Protein AF-0000000083340963 (afdb_homodimer)

InterPro domains:
  IPR000847 LysR, HTH, N-terminal domain [PF00126] (35-96)
  IPR036388 Winged helix-like DNA-binding domain superfamily [G3DSA:1.10.10.10] (15-123)
  IPR036390 Winged helix DNA-binding domain superfamily [SSF46785] (18-113)
  IPR051815 Molybdate-responsive transcriptional regulator [PTHR30432] (18-115)

Nearest PDB structures (foldseek):
  1b9m-assembly1_A  TM=9.138E-01  e=8.694E-07  Escherichia coli
  2ijl-assembly1_B  TM=8.559E-01  e=1.282E-06  Agrobacterium fabrum str. C58
  2ijl-assembly1_A  TM=8.564E-01  e=1.459E-06  Agrobacterium fabrum str. C58
  1o7l-assembly1_B  TM=8.484E-01  e=3.054E-05  Escherichia coli
  1b9m-assembly1_B  TM=8.266E-01  e=1.189E-04  Escherichia coli

Organism: NCBI:txid2580412

Radius of gyration: 21.91 Å; Cα contacts (8 Å, |Δi|>4): 342; chains: 2; bounding box: 42×72×48 Å

Foldseek 3Di:
DPPPPPDDDADDLDPVDGDWDWDDLPPPAIDTPVLLQLQVLLAVVQANQRSCVVVVHHSVVSVVNQVRQLVSDPHGQKDWAQDDPPGIGMHGDPVVVVVSVVVVVVVVVVSVVVVVVVCVVVVD/DPPPVPDDDADDLDPVDGDWDWDDLPPPAIDTPVLLQLQVLLAVVQANQRSCVVVVHHSVVSVVNQVRQLVSDPHRQKDWAQDDPVGIGMHGDPVVVVVSVVVVVVVVVVSVVVVVVVCVVVVD

Structure (mmCIF, N/CA/C/O backbone):
data_AF-0000000083340963-model_v1
#
loop_
_entity.id
_entity.type
_entity.pdbx_description
1 polymer 'LysR family transcriptional regulator'
#
loop_
_atom_site.group_PDB
_atom_site.id
_atom_site.type_symbol
_atom_site.label_atom_id
_atom_site.label_alt_id
_atom_site.label_comp_id
_atom_site.label_asym_id
_atom_site.label_entity_id
_atom_site.label_seq_id
_atom_site.pdbx_PDB_ins_code
_atom_site.Cartn_x
_atom_site.Cartn_y
_atom_site.Cartn_z
_atom_site.occupancy
_atom_site.B_iso_or_equiv
_atom_site.auth_seq_id
_atom_site.auth_comp_id
_atom_site.auth_asym_id
_atom_site.auth_atom_id
_atom_site.pdbx_PDB_model_num
ATOM 1 N N . MET A 1 1 ? -1.519 -19.05 23.535 1 25.33 1 MET A N 1
ATOM 2 C CA . MET A 1 1 ? -2.152 -18.379 22.403 1 25.33 1 MET A CA 1
ATOM 3 C C . MET A 1 1 ? -1.121 -17.626 21.571 1 25.33 1 MET A C 1
ATOM 5 O O . MET A 1 1 ? -0.439 -16.733 22.078 1 25.33 1 MET A O 1
ATOM 9 N N . ILE A 1 2 ? -0.297 -18.245 20.649 1 30.5 2 ILE A N 1
ATOM 10 C CA . ILE A 1 2 ? 0.967 -17.926 19.993 1 30.5 2 ILE A CA 1
ATOM 11 C C . ILE A 1 2 ? 0.885 -16.539 19.362 1 30.5 2 ILE A C 1
ATOM 13 O O . ILE A 1 2 ? -0.047 -16.246 18.609 1 30.5 2 ILE A O 1
ATOM 17 N N . LYS A 1 3 ? 1.218 -15.518 19.918 1 38.59 3 LYS A N 1
ATOM 18 C CA . LYS A 1 3 ? 1.367 -14.085 19.677 1 38.59 3 LYS A CA 1
ATOM 19 C C . LYS A 1 3 ? 1.85 -13.814 18.255 1 38.59 3 LYS A C 1
ATOM 21 O O . LYS A 1 3 ? 2.586 -12.854 18.017 1 38.59 3 LYS A O 1
ATOM 26 N N . MET A 1 4 ? 1.886 -14.823 17.22 1 39.56 4 MET A N 1
ATOM 27 C CA . MET A 1 4 ? 2.61 -14.781 15.953 1 39.56 4 MET A CA 1
ATOM 28 C C . MET A 1 4 ? 2.11 -13.637 15.078 1 39.56 4 MET A C 1
ATOM 30 O O . MET A 1 4 ? 1.467 -13.869 14.053 1 39.56 4 MET A O 1
ATOM 34 N N . ASP A 1 5 ? 1.505 -12.559 15.485 1 45.84 5 ASP A N 1
ATOM 35 C CA . ASP A 1 5 ? 0.598 -11.684 14.749 1 45.84 5 ASP A CA 1
ATOM 36 C C . ASP A 1 5 ? 1.322 -10.983 13.602 1 45.84 5 ASP A C 1
ATOM 38 O O . ASP A 1 5 ? 2.025 -9.993 13.817 1 45.84 5 ASP A O 1
ATOM 42 N N . LYS A 1 6 ? 1.844 -11.774 12.736 1 57.15 6 LYS A N 1
ATOM 43 C CA . LYS A 1 6 ? 2.513 -11.128 11.611 1 57.15 6 LYS A CA 1
ATOM 44 C C . LYS A 1 6 ? 1.628 -10.05 10.99 1 57.15 6 LYS A C 1
ATOM 46 O O . LYS A 1 6 ? 0.487 -10.32 10.609 1 57.15 6 LYS A O 1
ATOM 51 N N . LYS A 1 7 ? 1.97 -8.853 11.188 1 72.49 7 LYS A N 1
ATOM 52 C CA . LYS A 1 7 ? 1.277 -7.644 10.752 1 72.49 7 LYS A CA 1
ATOM 53 C C . LYS A 1 7 ? 1.082 -7.637 9.239 1 72.49 7 LYS A C 1
ATOM 55 O O . LYS A 1 7 ? 2.033 -7.85 8.484 1 72.49 7 LYS A O 1
ATOM 60 N N . ILE A 1 8 ? -0.105 -7.888 8.679 1 80.9 8 ILE A N 1
ATOM 61 C CA . ILE A 1 8 ? -0.498 -7.804 7.277 1 80.9 8 ILE A CA 1
ATOM 62 C C . ILE A 1 8 ? -0.434 -6.352 6.808 1 80.9 8 ILE A C 1
ATOM 64 O O . ILE A 1 8 ? -0.817 -5.439 7.543 1 80.9 8 ILE A O 1
ATOM 68 N N . PRO A 1 9 ? 0.153 -6.247 5.729 1 86.71 9 PRO A N 1
ATOM 69 C CA . PRO A 1 9 ? 0.287 -4.872 5.241 1 86.71 9 PRO A CA 1
ATOM 70 C C . PRO A 1 9 ? -1.056 -4.241 4.878 1 86.71 9 PRO A C 1
ATOM 72 O O . PRO A 1 9 ? -2.042 -4.954 4.675 1 86.71 9 PRO A O 1
ATOM 75 N N . GLY A 1 10 ? -1.016 -2.908 4.797 1 90.01 10 GLY A N 1
ATOM 76 C CA . GLY A 1 10 ? -2.161 -2.168 4.29 1 90.01 10 GLY A CA 1
ATOM 77 C C . GLY A 1 10 ? -3.289 -2.05 5.298 1 90.01 10 GLY A C 1
ATOM 78 O O . GLY A 1 10 ? -3.3 -2.753 6.31 1 90.01 10 GLY A O 1
ATOM 79 N N . GLU A 1 11 ? -4.161 -1.219 5.027 1 90.77 11 GLU A N 1
ATOM 80 C CA . GLU A 1 11 ? -5.391 -1.067 5.798 1 90.77 11 GLU A CA 1
ATOM 81 C C . GLU A 1 11 ? -6.476 -2.017 5.298 1 90.77 11 GLU A C 1
ATOM 83 O O . GLU A 1 11 ? -6.583 -2.268 4.096 1 90.77 11 GLU A O 1
ATOM 88 N N . ALA A 1 12 ? -7.258 -2.495 6.214 1 88.6 12 ALA A N 1
ATOM 89 C CA . ALA A 1 12 ? -8.334 -3.416 5.854 1 88.6 12 ALA A CA 1
ATOM 90 C C . ALA A 1 12 ? -9.487 -2.677 5.182 1 88.6 12 ALA A C 1
ATOM 92 O O . ALA A 1 12 ? -10.147 -1.843 5.808 1 88.6 12 ALA A O 1
ATOM 93 N N . TYR A 1 13 ? -9.698 -2.978 3.951 1 86.65 13 TYR A N 1
ATOM 94 C CA . TYR A 1 13 ? -10.824 -2.39 3.234 1 86.65 13 TYR A CA 1
ATOM 95 C C . TYR A 1 13 ? -11.983 -3.375 3.137 1 86.65 13 TYR A C 1
ATOM 97 O O . TYR A 1 13 ? -13.13 -2.974 2.925 1 86.65 13 TYR A O 1
ATOM 105 N N . SER A 1 14 ? -11.631 -4.562 3.172 1 85.88 14 SER A N 1
ATOM 106 C CA . SER A 1 14 ? -12.582 -5.662 3.301 1 85.88 14 SER A CA 1
ATOM 107 C C . SER A 1 14 ? -11.964 -6.843 4.043 1 85.88 14 SER A C 1
ATOM 109 O O . SER A 1 14 ? -10.838 -6.752 4.536 1 85.88 14 SER A O 1
ATOM 111 N N . ASP A 1 15 ? -12.693 -7.897 4.138 1 83.58 15 ASP A N 1
ATOM 112 C CA . ASP A 1 15 ? -12.163 -9.092 4.787 1 83.58 15 ASP A CA 1
ATOM 113 C C . ASP A 1 15 ? -11.04 -9.714 3.96 1 83.58 15 ASP A C 1
ATOM 115 O O . ASP A 1 15 ? -10.179 -10.413 4.499 1 83.58 15 ASP A O 1
ATOM 119 N N . PHE A 1 16 ? -11.034 -9.33 2.658 1 88.26 16 PHE A N 1
ATOM 120 C CA . PHE A 1 16 ? -10.124 -10.084 1.804 1 88.26 16 PHE A CA 1
ATOM 121 C C . PHE A 1 16 ? -9.192 -9.146 1.045 1 88.26 16 PHE A C 1
ATOM 123 O O . PHE A 1 16 ? -8.299 -9.598 0.325 1 88.26 16 PHE A O 1
ATOM 130 N N . ILE A 1 17 ? -9.441 -7.87 1.257 1 92.56 17 ILE A N 1
ATOM 131 C CA . ILE A 1 17 ? -8.611 -6.923 0.52 1 92.56 17 ILE A CA 1
ATOM 132 C C . ILE A 1 17 ? -8.056 -5.87 1.477 1 92.56 17 ILE A C 1
ATOM 134 O O . ILE A 1 17 ? -8.801 -5.285 2.267 1 92.56 17 ILE A O 1
ATOM 138 N N . ARG A 1 18 ? -6.845 -5.712 1.425 1 94.42 18 ARG A N 1
ATOM 139 C CA . ARG A 1 18 ? -6.155 -4.621 2.105 1 94.42 18 ARG A CA 1
ATOM 140 C C . ARG A 1 18 ? -5.45 -3.711 1.105 1 94.42 18 ARG A C 1
ATOM 142 O O . ARG A 1 18 ? -5.097 -4.143 0.006 1 94.42 18 ARG A O 1
ATOM 149 N N . ALA A 1 19 ? -5.315 -2.426 1.494 1 95.61 19 ALA A N 1
ATOM 150 C CA . ALA A 1 19 ? -4.687 -1.505 0.55 1 95.61 19 ALA A CA 1
ATOM 151 C C . ALA A 1 19 ? -4.073 -0.311 1.274 1 95.61 19 ALA A C 1
ATOM 153 O O . ALA A 1 19 ? -4.332 -0.096 2.461 1 95.61 19 ALA A O 1
ATOM 154 N N . ARG A 1 20 ? -3.287 0.31 0.564 1 95.4 20 ARG A N 1
ATOM 155 C CA . ARG A 1 20 ? -2.703 1.591 0.949 1 95.4 20 ARG A CA 1
ATOM 156 C C . ARG A 1 20 ? -2.488 2.483 -0.269 1 95.4 20 ARG A C 1
ATOM 158 O O . ARG A 1 20 ? -2.278 1.988 -1.378 1 95.4 20 ARG A O 1
ATOM 165 N N . PHE A 1 21 ? -2.577 3.725 -0.021 1 95.05 21 PHE A N 1
ATOM 166 C CA . PHE A 1 21 ? -2.249 4.638 -1.109 1 95.05 21 PHE A CA 1
ATOM 167 C C . PHE A 1 21 ? -1.531 5.874 -0.581 1 95.05 21 PHE A C 1
ATOM 169 O O . PHE A 1 21 ? -1.582 6.164 0.616 1 95.05 21 PHE A O 1
ATOM 176 N N . TRP A 1 22 ? -0.855 6.546 -1.454 1 94.81 22 TRP A N 1
ATOM 177 C CA . TRP A 1 22 ? -0.038 7.716 -1.145 1 94.81 22 TRP A CA 1
ATOM 178 C C . TRP A 1 22 ? -0.278 8.83 -2.158 1 94.81 22 TRP A C 1
ATOM 180 O O . TRP A 1 22 ? -0.424 8.569 -3.355 1 94.81 22 TRP A O 1
ATOM 190 N N . LEU A 1 23 ? -0.369 9.974 -1.637 1 92.96 23 LEU A N 1
ATOM 191 C CA . LEU A 1 23 ? -0.266 11.148 -2.496 1 92.96 23 LEU A CA 1
ATOM 192 C C . LEU A 1 23 ? 1.189 11.575 -2.662 1 92.96 23 LEU A C 1
ATOM 194 O O . LEU A 1 23 ? 1.924 11.682 -1.678 1 92.96 23 LEU A O 1
ATOM 198 N N . THR A 1 24 ? 1.602 11.768 -3.901 1 91.59 24 THR A N 1
ATOM 199 C CA . THR A 1 24 ? 3.015 12.058 -4.122 1 91.59 24 THR A CA 1
ATOM 200 C C . THR A 1 24 ? 3.182 13.266 -5.04 1 91.59 24 THR A C 1
ATOM 202 O O . THR A 1 24 ? 2.252 13.64 -5.758 1 91.59 24 THR A O 1
ATOM 205 N N . ASP A 1 25 ? 4.346 13.88 -4.851 1 84.89 25 ASP A N 1
ATOM 206 C CA . ASP A 1 25 ? 4.681 14.949 -5.786 1 84.89 25 ASP A CA 1
ATOM 207 C C . ASP A 1 25 ? 5.394 14.397 -7.019 1 84.89 25 ASP A C 1
ATOM 209 O O . ASP A 1 25 ? 5.809 15.158 -7.895 1 84.89 25 ASP A O 1
ATOM 213 N N . GLY A 1 26 ? 5.491 13.132 -7.123 1 78.78 26 GLY A N 1
ATOM 214 C CA . GLY A 1 26 ? 6.091 12.477 -8.274 1 78.78 26 GLY A CA 1
ATOM 215 C C . GLY A 1 26 ? 7.606 12.444 -8.219 1 78.78 26 GLY A C 1
ATOM 216 O O . GLY A 1 26 ? 8.255 11.919 -9.127 1 78.78 26 GLY A O 1
ATOM 217 N N . VAL A 1 27 ? 8.19 12.934 -7.171 1 79.91 27 VAL A N 1
ATOM 218 C CA . VAL A 1 27 ? 9.644 13.029 -7.099 1 79.91 27 VAL A CA 1
ATOM 219 C C . VAL A 1 27 ? 10.15 12.28 -5.868 1 79.91 27 VAL A C 1
ATOM 221 O O . VAL A 1 27 ? 10.65 11.158 -5.978 1 79.91 27 VAL A O 1
ATOM 224 N N . ASN A 1 28 ? 9.968 12.766 -4.673 1 83.07 28 ASN A N 1
ATOM 225 C CA . ASN A 1 28 ? 10.574 12.117 -3.515 1 83.07 28 ASN A CA 1
ATOM 226 C C . ASN A 1 28 ? 9.7 12.26 -2.272 1 83.07 28 ASN A C 1
ATOM 228 O O . ASN A 1 28 ? 10.052 11.764 -1.2 1 83.07 28 ASN A O 1
ATOM 232 N N . SER A 1 29 ? 8.678 12.911 -2.383 1 88.73 29 SER A N 1
ATOM 233 C CA . SER A 1 29 ? 7.86 13.175 -1.204 1 88.73 29 SER A CA 1
ATOM 234 C C . SER A 1 29 ? 6.466 12.575 -1.354 1 88.73 29 SER A C 1
ATOM 236 O O . SER A 1 29 ? 5.944 12.474 -2.466 1 88.73 29 SER A O 1
ATOM 238 N N . TYR A 1 30 ? 5.934 12.179 -0.192 1 93.21 30 TYR A N 1
ATOM 239 C CA . TYR A 1 30 ? 4.608 11.571 -0.23 1 93.21 30 TYR A CA 1
ATOM 240 C C . TYR A 1 30 ? 3.875 11.779 1.089 1 93.21 30 TYR A C 1
ATOM 242 O O . TYR A 1 30 ? 4.494 12.097 2.108 1 93.21 30 TYR A O 1
ATOM 250 N N . VAL A 1 31 ? 2.603 11.674 0.974 1 94.75 31 VAL A N 1
ATOM 251 C CA . VAL A 1 31 ? 1.711 11.694 2.129 1 94.75 31 VAL A CA 1
ATOM 252 C C . VAL A 1 31 ? 0.891 10.407 2.172 1 94.75 31 VAL A C 1
ATOM 254 O O . VAL A 1 31 ? 0.047 10.172 1.304 1 94.75 31 VAL A O 1
ATOM 257 N N . GLY A 1 32 ? 1.194 9.578 3.094 1 95.8 32 GLY A N 1
ATOM 258 C CA . GLY A 1 32 ? 0.405 8.38 3.333 1 95.8 32 GLY A CA 1
ATOM 259 C C . GLY A 1 32 ? -0.383 8.433 4.629 1 95.8 32 GLY A C 1
ATOM 260 O O . GLY A 1 32 ? -0.48 9.488 5.259 1 95.8 32 GLY A O 1
ATOM 261 N N . ILE A 1 33 ? -0.898 7.329 5.044 1 96.56 33 ILE A N 1
ATOM 262 C CA . ILE A 1 33 ? -1.822 7.244 6.17 1 96.56 33 ILE A CA 1
ATOM 263 C C . ILE A 1 33 ? -1.126 7.716 7.445 1 96.56 33 ILE A C 1
ATOM 265 O O . ILE A 1 33 ? -1.714 8.446 8.246 1 96.56 33 ILE A O 1
ATOM 269 N N . GLY A 1 34 ? 0.119 7.359 7.636 1 96.93 34 GLY A N 1
ATOM 270 C CA . GLY A 1 34 ? 0.836 7.751 8.838 1 96.93 34 GLY A CA 1
ATOM 271 C C . GLY A 1 34 ? 1.051 9.249 8.943 1 96.93 34 GLY A C 1
ATOM 272 O O . GLY A 1 34 ? 0.965 9.82 10.032 1 96.93 34 GLY A O 1
ATOM 273 N N . ARG A 1 35 ? 1.367 9.814 7.877 1 97.14 35 ARG A N 1
ATOM 274 C CA . ARG A 1 35 ? 1.585 11.256 7.838 1 97.14 35 ARG A CA 1
ATOM 275 C C . ARG A 1 35 ? 0.275 12.013 8.029 1 97.14 35 ARG A C 1
ATOM 277 O O . ARG A 1 35 ? 0.238 13.037 8.714 1 97.14 35 ARG A O 1
ATOM 284 N N . VAL A 1 36 ? -0.787 11.507 7.496 1 97.69 36 VAL A N 1
ATOM 285 C CA . VAL A 1 36 ? -2.106 12.103 7.675 1 97.69 36 VAL A CA 1
ATOM 286 C C . VAL A 1 36 ? -2.526 12.002 9.14 1 97.69 36 VAL A C 1
ATOM 288 O O . VAL A 1 36 ? -3.056 12.959 9.708 1 97.69 36 VAL A O 1
ATOM 291 N N . GLU A 1 37 ? -2.271 10.898 9.721 1 98.14 37 GLU A N 1
ATOM 292 C CA . GLU A 1 37 ? -2.583 10.712 11.135 1 98.14 37 GLU A CA 1
ATOM 293 C C . GLU A 1 37 ? -1.802 11.692 12.006 1 98.14 37 GLU A C 1
ATOM 295 O O . GLU A 1 37 ? -2.336 12.225 12.98 1 98.14 37 GLU A O 1
ATOM 300 N N . LEU A 1 38 ? -0.594 11.857 11.632 1 98.21 38 LEU A N 1
ATOM 301 C CA . LEU A 1 38 ? 0.219 12.824 12.361 1 98.21 38 LEU A CA 1
ATOM 302 C C . LEU A 1 38 ? -0.396 14.218 12.286 1 98.21 38 LEU A C 1
ATOM 304 O O . LEU A 1 38 ? -0.521 14.902 13.304 1 98.21 38 LEU A O 1
ATOM 308 N N . LEU A 1 39 ? -0.795 14.627 11.103 1 98.06 39 LEU A N 1
ATOM 309 C CA . LEU A 1 39 ? -1.442 15.923 10.93 1 98.06 39 LEU A CA 1
ATOM 310 C C . LEU A 1 39 ? -2.722 16.005 11.755 1 98.06 39 LEU A C 1
ATOM 312 O O . LEU A 1 39 ? -2.982 17.02 12.406 1 98.06 39 LEU A O 1
ATOM 316 N N . GLU A 1 40 ? -3.469 14.953 11.77 1 98.41 40 GLU A N 1
ATOM 317 C CA . GLU A 1 40 ? -4.723 14.922 12.517 1 98.41 40 GLU A CA 1
ATOM 318 C C . GLU A 1 40 ? -4.474 15.033 14.019 1 98.41 40 GLU A C 1
ATOM 320 O O . GLU A 1 40 ? -5.197 15.741 14.723 1 98.41 40 GLU A O 1
ATOM 325 N N . LYS A 1 41 ? -3.494 14.337 14.471 1 98.14 41 LYS A N 1
ATOM 326 C CA . LYS A 1 41 ? -3.171 14.371 15.894 1 98.14 41 LYS A CA 1
ATOM 327 C C . LYS A 1 41 ? -2.68 15.753 16.314 1 98.14 41 LYS A C 1
ATOM 329 O O . LYS A 1 41 ? -3.007 16.23 17.403 1 98.14 41 LYS A O 1
ATOM 334 N N . VAL A 1 42 ? -1.916 16.398 15.492 1 97.27 42 VAL A N 1
ATOM 335 C CA . VAL A 1 42 ? -1.474 17.755 15.794 1 97.27 42 VAL A CA 1
ATOM 336 C C . VAL A 1 42 ? -2.68 18.689 15.862 1 97.27 42 VAL A C 1
ATOM 338 O O . VAL A 1 42 ? -2.761 19.546 16.744 1 97.27 42 VAL A O 1
ATOM 341 N N . HIS A 1 43 ? -3.558 18.49 14.901 1 96.72 43 HIS A N 1
ATOM 342 C CA . HIS A 1 43 ? -4.757 19.32 14.873 1 96.72 43 HIS A CA 1
ATOM 343 C C . HIS A 1 43 ? -5.592 19.124 16.133 1 96.72 43 HIS A C 1
ATOM 345 O O . HIS A 1 43 ? -6.093 20.093 16.708 1 96.72 43 HIS A O 1
ATOM 351 N N . GLU A 1 44 ? -5.747 17.919 16.568 1 96.76 44 GLU A N 1
ATOM 352 C CA . GLU A 1 44 ? -6.567 17.544 17.716 1 96.76 44 GLU A CA 1
ATOM 353 C C . GLU A 1 44 ? -5.932 18.011 19.023 1 96.76 44 GLU A C 1
ATOM 355 O O . GLU A 1 44 ? -6.623 18.526 19.905 1 96.76 44 GLU A O 1
ATOM 360 N N . LEU A 1 45 ? -4.606 17.901 19.125 1 95.57 45 LEU A N 1
ATOM 361 C CA . LEU A 1 45 ? -3.924 18.083 20.401 1 95.57 45 LEU A CA 1
ATOM 362 C C . LEU A 1 45 ? -3.275 19.461 20.478 1 95.57 45 LEU A C 1
ATOM 364 O O . LEU A 1 45 ? -2.883 19.908 21.559 1 95.57 45 LEU A O 1
ATOM 368 N N . GLY A 1 46 ? -3.111 20.071 19.374 1 93.7 46 GLY A N 1
ATOM 369 C CA . GLY A 1 46 ? -2.533 21.404 19.307 1 93.7 46 GLY A CA 1
ATOM 370 C C . GLY A 1 46 ? -1.048 21.427 19.615 1 93.7 46 GLY A C 1
ATOM 371 O O . GLY A 1 46 ? -0.499 22.472 19.97 1 93.7 46 GLY A O 1
ATOM 372 N N . SER A 1 47 ? -0.415 20.254 19.561 1 94.11 47 SER A N 1
ATOM 373 C CA . SER A 1 47 ? 0.979 20.105 19.967 1 94.11 47 SER A CA 1
ATOM 374 C C . SER A 1 47 ? 1.665 18.989 19.187 1 94.11 47 SER A C 1
ATOM 376 O O . SER A 1 47 ? 1.205 17.846 19.193 1 94.11 47 SER A O 1
ATOM 378 N N . ILE A 1 48 ? 2.78 19.348 18.557 1 95.06 48 ILE A N 1
ATOM 379 C CA . ILE A 1 48 ? 3.549 18.33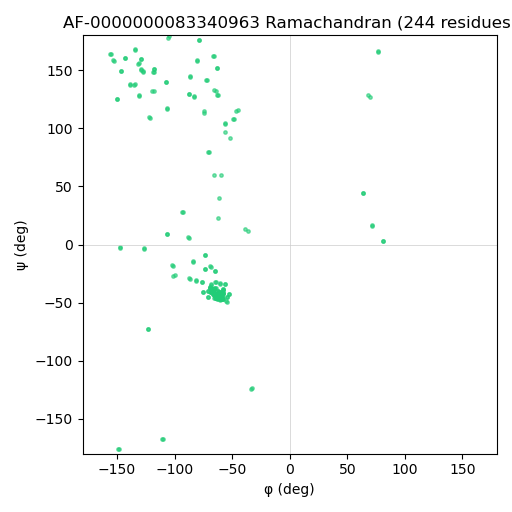9 17.836 1 95.06 48 ILE A CA 1
ATOM 380 C C . ILE A 1 48 ? 4.1 17.31 18.82 1 95.06 48 ILE A C 1
ATOM 382 O O . ILE A 1 48 ? 4.124 16.112 18.527 1 95.06 48 ILE A O 1
ATOM 386 N N . ASN A 1 49 ? 4.494 17.822 19.989 1 94.69 49 ASN A N 1
ATOM 387 C CA . ASN A 1 49 ? 5.043 16.926 21 1 94.69 49 ASN A CA 1
ATOM 388 C C . ASN A 1 49 ? 4.004 15.913 21.474 1 94.69 49 ASN A C 1
ATOM 390 O O . ASN A 1 49 ? 4.29 14.717 21.556 1 94.69 49 ASN A O 1
ATOM 394 N N . LYS A 1 50 ? 2.885 16.365 21.738 1 96.67 50 LYS A N 1
ATOM 395 C CA . LYS A 1 50 ? 1.824 15.471 22.189 1 96.67 50 LYS A CA 1
ATOM 396 C C . LYS A 1 50 ? 1.42 14.496 21.086 1 96.67 50 LYS A C 1
ATOM 398 O O . LYS A 1 50 ? 1.14 13.326 21.356 1 96.67 50 LYS A O 1
ATOM 403 N N . ALA A 1 51 ? 1.404 14.975 19.867 1 97.63 51 ALA A N 1
ATOM 404 C CA . ALA A 1 51 ? 1.092 14.108 18.733 1 97.63 51 ALA A CA 1
ATOM 405 C C . ALA A 1 51 ? 2.134 13.003 18.585 1 97.63 51 ALA A C 1
ATOM 407 O O . ALA A 1 51 ? 1.787 11.831 18.421 1 97.63 51 ALA A O 1
ATOM 408 N N . ALA A 1 52 ? 3.392 13.358 18.648 1 97.73 52 ALA A N 1
ATOM 409 C CA . ALA A 1 52 ? 4.491 12.404 18.533 1 97.73 52 ALA A CA 1
ATOM 410 C C . ALA A 1 52 ? 4.388 11.318 19.601 1 97.73 52 ALA A C 1
ATOM 412 O O . ALA A 1 52 ? 4.477 10.127 19.295 1 97.73 52 ALA A O 1
ATOM 413 N N . GLN A 1 53 ? 4.069 11.709 20.8 1 98.1 53 GLN A N 1
ATOM 414 C CA . GLN A 1 53 ? 3.921 10.776 21.912 1 98.1 53 GLN A CA 1
ATOM 415 C C . GLN A 1 53 ? 2.756 9.82 21.678 1 98.1 53 GLN A C 1
ATOM 417 O O . GLN A 1 53 ? 2.879 8.615 21.907 1 98.1 53 GLN A O 1
ATOM 422 N N . SER A 1 54 ? 1.719 10.326 21.243 1 97.84 54 SER A N 1
ATOM 423 C CA . SER A 1 54 ? 0.525 9.519 21.015 1 97.84 54 SER A CA 1
ATOM 424 C C . SER A 1 54 ? 0.757 8.486 19.917 1 97.84 54 SER A C 1
ATOM 426 O O . SER A 1 54 ? 0.05 7.479 19.845 1 97.84 54 SER A O 1
ATOM 428 N N . MET A 1 55 ? 1.74 8.765 19.046 1 97.96 55 MET A N 1
ATOM 429 C CA . MET A 1 55 ? 2.03 7.85 17.946 1 97.96 55 MET A CA 1
ATOM 430 C C . MET A 1 55 ? 3.329 7.092 18.197 1 97.96 55 MET A C 1
ATOM 432 O O . MET A 1 55 ? 3.91 6.524 17.27 1 97.96 55 MET A O 1
ATOM 436 N N . SER A 1 56 ? 3.855 7.208 19.34 1 97.97 56 SER A N 1
ATOM 437 C CA . SER A 1 56 ? 5.027 6.466 19.793 1 97.97 56 SER A CA 1
ATOM 438 C C . SER A 1 56 ? 6.257 6.815 18.962 1 97.97 56 SER A C 1
ATOM 440 O O . SER A 1 56 ? 7.002 5.926 18.542 1 97.97 56 SER A O 1
ATOM 442 N N . MET A 1 57 ? 6.497 8.115 18.681 1 98.02 57 MET A N 1
ATOM 443 C CA . MET A 1 57 ? 7.7 8.594 18.006 1 98.02 57 MET A CA 1
ATOM 444 C C . MET A 1 57 ? 8.275 9.814 18.719 1 98.02 57 MET A C 1
ATOM 446 O O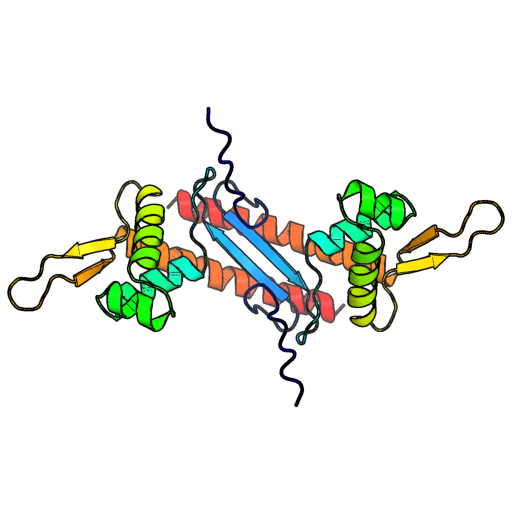 . MET A 1 57 ? 7.608 10.417 19.561 1 98.02 57 MET A O 1
ATOM 450 N N . SER A 1 58 ? 9.43 10.124 18.33 1 98.06 58 SER A N 1
ATOM 451 C CA . SER A 1 58 ? 10.088 11.286 18.921 1 98.06 58 SER A CA 1
ATOM 452 C C . SER A 1 58 ? 9.6 12.581 18.281 1 98.06 58 SER A C 1
ATOM 454 O O . SER A 1 58 ? 9.112 12.575 17.149 1 98.06 58 SER A O 1
ATOM 456 N N . TYR A 1 59 ? 9.787 13.655 19.036 1 96.61 59 TYR A N 1
ATOM 457 C CA . TYR A 1 59 ? 9.521 14.978 18.483 1 96.61 59 TYR A CA 1
ATOM 458 C C . TYR A 1 59 ? 10.357 15.225 17.233 1 96.61 59 TYR A C 1
ATOM 460 O O . TYR A 1 59 ? 9.861 15.773 16.245 1 96.61 59 TYR A O 1
ATOM 468 N N . LYS A 1 60 ? 11.62 14.815 17.275 1 97.39 60 LYS A N 1
ATOM 469 C CA . LYS A 1 60 ? 12.532 15.028 16.156 1 97.39 60 LYS A CA 1
ATOM 470 C C . LYS A 1 60 ? 12.021 14.342 14.892 1 97.39 60 LYS A C 1
ATOM 472 O O . LYS A 1 60 ? 12.041 14.931 13.809 1 97.39 60 LYS A O 1
ATOM 477 N N . LYS A 1 61 ? 11.579 13.118 15.035 1 97.79 61 LYS A N 1
ATOM 478 C CA . LYS A 1 61 ? 11.048 12.368 13.901 1 97.79 61 LYS A CA 1
ATOM 479 C C . LYS A 1 61 ? 9.773 13.011 13.365 1 97.79 61 LYS A C 1
ATOM 481 O O . LYS A 1 61 ? 9.623 13.19 12.154 1 97.79 61 LYS A O 1
ATOM 486 N N . ALA A 1 62 ? 8.878 13.359 14.317 1 97.12 62 ALA A N 1
ATOM 487 C CA . ALA A 1 62 ? 7.633 14.012 13.921 1 97.12 62 ALA A CA 1
ATOM 488 C C . ALA A 1 62 ? 7.91 15.31 13.168 1 97.12 62 ALA A C 1
ATOM 490 O O . ALA A 1 62 ? 7.308 15.57 12.124 1 97.12 62 ALA A O 1
ATOM 491 N N . TRP A 1 63 ? 8.788 16.05 13.63 1 94.53 63 TRP A N 1
ATOM 492 C CA . TRP A 1 63 ? 9.093 17.338 13.017 1 94.53 63 TRP A CA 1
ATOM 493 C C . TRP A 1 63 ? 9.752 17.15 11.654 1 94.53 63 TRP A C 1
ATOM 495 O O . TRP A 1 63 ? 9.453 17.881 10.707 1 94.53 63 TRP A O 1
ATOM 505 N N . LYS A 1 64 ? 10.618 16.207 11.575 1 96.27 64 LYS A N 1
ATOM 506 C CA . LYS A 1 64 ? 11.235 15.908 10.285 1 96.27 64 LYS A CA 1
ATOM 507 C C . LYS A 1 64 ? 10.182 15.537 9.245 1 96.27 64 LYS A C 1
ATOM 509 O O . LYS A 1 64 ? 10.234 16.005 8.106 1 96.27 64 LYS A O 1
ATOM 514 N N . ILE A 1 65 ? 9.283 14.675 9.65 1 96.24 65 ILE A N 1
ATOM 515 C CA . ILE A 1 65 ? 8.199 14.242 8.774 1 96.24 65 ILE A CA 1
ATOM 516 C C . ILE A 1 65 ? 7.383 15.453 8.327 1 96.24 65 ILE A C 1
ATOM 518 O O . ILE A 1 65 ? 7.071 15.596 7.142 1 96.24 65 ILE A O 1
ATOM 522 N N . ILE A 1 66 ? 7.041 16.336 9.226 1 95.68 66 ILE A N 1
ATOM 523 C CA . ILE A 1 66 ? 6.243 17.524 8.942 1 95.68 66 ILE A CA 1
ATOM 524 C C . ILE A 1 66 ? 6.996 18.432 7.972 1 95.68 66 ILE A C 1
ATOM 526 O O . ILE A 1 66 ? 6.412 18.952 7.019 1 95.68 66 ILE A O 1
ATOM 530 N N . GLU A 1 67 ? 8.255 18.593 8.218 1 93.81 67 GLU A N 1
ATOM 531 C CA . GLU A 1 67 ? 9.066 19.43 7.34 1 93.81 67 GLU A CA 1
ATOM 532 C C . GLU A 1 67 ? 9.111 18.863 5.923 1 93.81 67 GLU A C 1
ATOM 534 O O . GLU A 1 67 ? 9.052 19.614 4.947 1 93.81 67 GLU A O 1
ATOM 539 N N . GLU A 1 68 ? 9.252 17.613 5.862 1 93.54 68 GLU A N 1
ATOM 540 C CA . GLU A 1 68 ? 9.221 16.961 4.556 1 93.54 68 GLU A CA 1
ATOM 541 C C . GLU A 1 68 ? 7.891 17.204 3.849 1 93.54 68 GLU A C 1
ATOM 543 O O . GLU A 1 68 ? 7.863 17.495 2.651 1 93.54 68 GLU A O 1
ATOM 548 N N . MET A 1 69 ? 6.82 17.109 4.589 1 94.43 69 MET A N 1
ATOM 549 C CA . MET A 1 69 ? 5.503 17.342 4.003 1 94.43 69 MET A CA 1
ATOM 550 C C . MET A 1 69 ? 5.343 18.801 3.587 1 94.43 69 MET A C 1
ATOM 552 O O . MET A 1 69 ? 4.774 19.091 2.533 1 94.43 69 MET A O 1
ATOM 556 N N . ASN A 1 70 ? 5.798 19.696 4.448 1 93.67 70 ASN A N 1
ATOM 557 C CA . ASN A 1 70 ? 5.711 21.117 4.126 1 93.67 70 ASN A CA 1
ATOM 558 C C . ASN A 1 70 ? 6.402 21.435 2.804 1 93.67 70 ASN A C 1
ATOM 560 O O . ASN A 1 70 ? 5.944 22.296 2.051 1 93.67 70 ASN A O 1
ATOM 564 N N . SER A 1 71 ? 7.428 20.745 2.523 1 90.89 71 SER A N 1
ATOM 565 C CA . SER A 1 71 ? 8.226 21.023 1.334 1 90.89 71 SER A CA 1
ATOM 566 C C . SER A 1 71 ? 7.51 20.563 0.068 1 90.89 71 SER A C 1
ATOM 568 O O . SER A 1 71 ? 7.893 20.943 -1.041 1 90.89 71 SER A O 1
ATOM 570 N N . MET A 1 72 ? 6.424 19.849 0.184 1 89.62 72 MET A N 1
ATOM 571 C CA . MET A 1 72 ? 5.676 19.326 -0.956 1 89.62 72 MET A CA 1
ATOM 572 C C . MET A 1 72 ? 4.711 20.373 -1.501 1 89.62 72 MET A C 1
ATOM 574 O O . MET A 1 72 ? 4.18 20.221 -2.602 1 89.62 72 MET A O 1
ATOM 578 N N . PHE A 1 73 ? 4.486 21.384 -0.756 1 90.58 73 PHE A N 1
ATOM 579 C CA . PHE A 1 73 ? 3.45 22.349 -1.105 1 90.58 73 PHE A CA 1
ATOM 580 C C . PHE A 1 73 ? 3.999 23.771 -1.064 1 90.58 73 PHE A C 1
ATOM 582 O O . PHE A 1 73 ? 5.002 24.036 -0.398 1 90.58 73 PHE A O 1
ATOM 589 N N . ASP A 1 74 ? 3.272 24.627 -1.763 1 91.24 74 ASP A N 1
ATOM 590 C CA . ASP A 1 74 ? 3.674 26.03 -1.779 1 91.24 74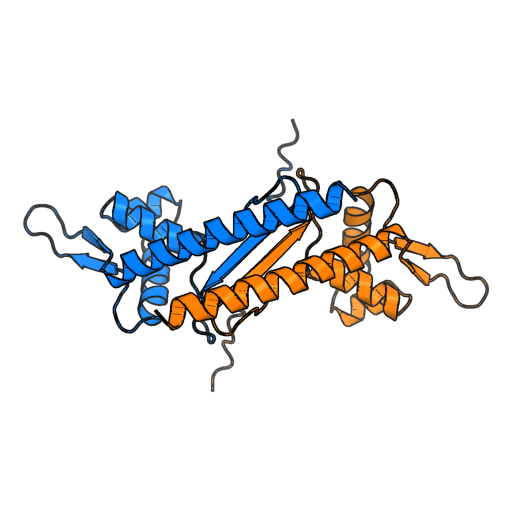 ASP A CA 1
ATOM 591 C C . ASP A 1 74 ? 3.453 26.681 -0.416 1 91.24 74 ASP A C 1
ATOM 593 O O . ASP A 1 74 ? 4.214 27.563 -0.013 1 91.24 74 ASP A O 1
ATOM 597 N N . GLU A 1 75 ? 2.413 26.313 0.218 1 93.79 75 GLU A N 1
ATOM 598 C CA . GLU A 1 75 ? 2.117 26.738 1.583 1 93.79 75 GLU A CA 1
ATOM 599 C C . GLU A 1 75 ? 2.312 25.592 2.572 1 93.79 75 GLU A C 1
ATOM 601 O O . GLU A 1 75 ? 1.938 24.452 2.291 1 93.79 75 GLU A O 1
ATOM 606 N N . PRO A 1 76 ? 2.86 25.932 3.688 1 95.26 76 PRO A N 1
ATOM 607 C CA . PRO A 1 76 ? 3.062 24.857 4.663 1 95.26 76 PRO A CA 1
ATOM 608 C C . PRO A 1 76 ? 1.75 24.236 5.136 1 95.26 76 PRO A C 1
ATOM 610 O O . PRO A 1 76 ? 0.718 24.912 5.167 1 95.26 76 PRO A O 1
ATOM 613 N N . LEU A 1 77 ? 1.838 22.978 5.507 1 96.44 77 LEU A N 1
ATOM 614 C CA . LEU A 1 77 ? 0.677 22.267 6.03 1 96.44 77 LEU A CA 1
ATOM 615 C C . LEU A 1 77 ? 0.463 22.586 7.506 1 96.44 77 LEU A C 1
ATOM 617 O O . LEU A 1 77 ? -0.658 22.488 8.01 1 96.44 77 LEU A O 1
ATOM 621 N N . LEU A 1 78 ? 1.55 22.857 8.185 1 95.12 78 LEU A N 1
ATOM 622 C CA . LEU A 1 78 ? 1.585 23.075 9.627 1 95.12 78 LEU A CA 1
ATOM 623 C C . LEU A 1 78 ? 2.519 24.227 9.981 1 95.12 78 LEU A C 1
ATOM 625 O O . LEU A 1 78 ? 3.6 24.355 9.401 1 95.12 78 LEU A O 1
ATOM 629 N N . VAL A 1 79 ? 2.074 25.096 10.933 1 90.34 79 VAL A N 1
ATOM 630 C CA . VAL A 1 79 ? 2.923 26.193 11.387 1 90.34 79 VAL A CA 1
ATOM 631 C C . VAL A 1 79 ? 2.997 26.193 12.912 1 90.34 79 VAL A C 1
ATOM 633 O O . VAL A 1 79 ? 2.069 25.738 13.585 1 90.34 79 VAL A O 1
ATOM 636 N N . LYS A 1 80 ? 4.108 26.666 13.329 1 87.15 80 LYS A N 1
ATOM 637 C CA . LYS A 1 80 ? 4.26 26.891 14.764 1 87.15 80 LYS A CA 1
ATOM 638 C C . LYS A 1 80 ? 3.654 28.228 15.179 1 87.15 80 LYS A C 1
ATOM 640 O O . LYS A 1 80 ? 3.775 29.221 14.458 1 87.15 80 LYS A O 1
ATOM 645 N N . VAL A 1 81 ? 2.807 28.22 16.138 1 79.34 81 VAL A N 1
ATOM 646 C CA . VAL A 1 81 ? 2.244 29.458 16.667 1 79.34 81 VAL A CA 1
ATOM 647 C C . VAL A 1 81 ? 2.858 29.764 18.031 1 79.34 81 VAL A C 1
ATOM 649 O O . VAL A 1 81 ? 3.031 28.865 18.857 1 79.34 81 VAL A O 1
ATOM 652 N N . THR A 1 82 ? 3.541 30.883 18.047 1 71.31 82 THR A N 1
ATOM 653 C CA . THR A 1 82 ? 4.168 31.318 19.29 1 71.31 82 THR A CA 1
ATOM 654 C C . THR A 1 82 ? 3.117 31.781 20.294 1 71.31 82 THR A C 1
ATOM 656 O O . THR A 1 82 ? 2.227 32.563 19.953 1 71.31 82 THR A O 1
ATOM 659 N N . GLY A 1 83 ? 2.429 31.025 21.004 1 59.36 83 GLY A N 1
ATOM 660 C CA . GLY A 1 83 ? 1.522 31.55 22.013 1 59.36 83 GLY A CA 1
ATOM 661 C C . GLY A 1 83 ? 2.233 32.315 23.114 1 59.36 83 GLY A C 1
ATOM 662 O O . GLY A 1 83 ? 3.449 32.191 23.278 1 59.36 83 GLY A O 1
ATOM 663 N N . GLY A 1 84 ? 1.784 33.61 23.436 1 58.12 84 GLY A N 1
ATOM 664 C CA . GLY A 1 84 ? 2.113 34.34 24.65 1 58.12 84 GLY A CA 1
ATOM 665 C C . GLY A 1 84 ? 2.288 33.439 25.859 1 58.12 84 GLY A C 1
ATOM 666 O O . GLY A 1 84 ? 2.765 32.31 25.734 1 58.12 84 GLY A O 1
ATOM 667 N N . LYS A 1 85 ? 1.549 33.679 26.898 1 57.24 85 LYS A N 1
ATOM 668 C CA . LYS A 1 85 ? 1.649 33.056 28.215 1 57.24 85 LYS A CA 1
ATOM 669 C C . LYS A 1 85 ? 1.423 31.549 28.129 1 57.24 85 LYS A C 1
ATOM 671 O O . LYS A 1 85 ? 1.761 30.812 29.057 1 57.24 85 LYS A O 1
ATOM 676 N N . SER A 1 86 ? 0.548 31.019 27.216 1 56.31 86 SER A N 1
ATOM 677 C CA . SER A 1 86 ? 0.12 29.628 27.313 1 56.31 86 SER A CA 1
ATOM 678 C C . SER A 1 86 ? 0.995 28.72 26.455 1 56.31 86 SER A C 1
ATOM 680 O O . SER A 1 86 ? 0.675 27.545 26.259 1 56.31 86 SER A O 1
ATOM 682 N N . GLY A 1 87 ? 2.269 28.94 26.129 1 57.85 87 GLY A N 1
ATOM 683 C CA . GLY A 1 87 ? 3.28 28.144 25.451 1 57.85 87 GLY A CA 1
ATOM 684 C C . GLY A 1 87 ? 2.994 27.948 23.975 1 57.85 87 GLY A C 1
ATOM 685 O O . GLY A 1 87 ? 1.875 28.186 23.517 1 57.85 87 GLY A O 1
ATOM 686 N N . GLY A 1 88 ? 3.8 28.205 22.941 1 68.72 88 GLY A N 1
ATOM 687 C CA . GLY A 1 88 ? 3.783 28.075 21.493 1 68.72 88 GLY A CA 1
ATOM 688 C C . GLY A 1 88 ? 3.263 26.73 21.021 1 68.72 88 GLY A C 1
ATOM 689 O O . GLY A 1 88 ? 3.259 25.759 21.78 1 68.72 88 GLY A O 1
ATOM 690 N N . GLY A 1 89 ? 2.129 26.542 20.288 1 85.31 89 GLY A N 1
ATOM 691 C CA . GLY A 1 89 ? 1.573 25.317 19.735 1 85.31 89 GLY A CA 1
ATOM 692 C C . GLY A 1 89 ? 1.768 25.198 18.235 1 85.31 89 GLY A C 1
ATOM 693 O O . GLY A 1 89 ? 2.679 25.808 17.672 1 85.31 89 GLY A O 1
ATOM 694 N N . SER A 1 90 ? 1.317 24.146 17.706 1 91.21 90 SER A N 1
ATOM 695 C CA . SER A 1 90 ? 1.308 23.92 16.264 1 91.21 90 SER A CA 1
ATOM 696 C C . SER A 1 90 ? -0.113 23.728 15.744 1 91.21 90 SER A C 1
ATOM 698 O O . SER A 1 90 ? -0.935 23.077 16.392 1 91.21 90 SER A O 1
ATOM 700 N N . VAL A 1 91 ? -0.383 24.447 14.687 1 92.66 91 VAL A N 1
ATOM 701 C CA . VAL A 1 91 ? -1.716 24.344 14.102 1 92.66 91 VAL A CA 1
ATOM 702 C C . VAL A 1 91 ? -1.604 24.034 12.611 1 92.66 91 VAL A C 1
ATOM 704 O O . VAL A 1 91 ? -0.646 24.45 11.954 1 92.66 91 VAL A O 1
ATOM 707 N N . LEU A 1 92 ? -2.57 23.33 12.14 1 96.55 92 LEU A N 1
ATOM 708 C CA . LEU A 1 92 ? -2.651 23.124 10.698 1 96.55 92 LEU A CA 1
ATOM 709 C C . LEU A 1 92 ? -3.079 24.404 9.989 1 96.55 92 LEU A C 1
ATOM 711 O O . LEU A 1 92 ? -3.945 25.132 10.48 1 96.55 92 LEU A O 1
ATOM 715 N N . THR A 1 93 ? -2.504 24.664 8.855 1 96.15 93 THR A N 1
ATOM 716 C CA . THR A 1 93 ? -2.954 25.742 7.981 1 96.15 93 THR A CA 1
ATOM 717 C C . THR A 1 93 ? -4.191 25.319 7.194 1 96.15 93 THR A C 1
ATOM 719 O O . THR A 1 93 ? -4.656 24.185 7.32 1 96.15 93 THR A O 1
ATOM 722 N N . GLU A 1 94 ? -4.738 26.258 6.431 1 95.85 94 GLU A N 1
ATOM 723 C CA . GLU A 1 94 ? -5.837 25.913 5.534 1 95.85 94 GLU A CA 1
ATOM 724 C C . GLU A 1 94 ? -5.427 24.814 4.558 1 95.85 94 GLU A C 1
ATOM 726 O O . GLU A 1 94 ? -6.21 23.904 4.275 1 95.85 94 GLU A O 1
ATOM 731 N N . GLN A 1 95 ? -4.213 24.882 4.1 1 95.36 95 GLN A N 1
ATOM 732 C CA . GLN A 1 95 ? -3.68 23.868 3.197 1 95.36 95 GLN A CA 1
ATOM 733 C C . GLN A 1 95 ? -3.593 22.509 3.885 1 95.36 95 GLN A C 1
ATOM 735 O O . GLN A 1 95 ? -3.924 21.483 3.287 1 95.36 95 GLN A O 1
ATOM 740 N N . GLY A 1 96 ? -3.099 22.529 5.132 1 96.31 96 GLY A N 1
ATOM 741 C CA . GLY A 1 96 ? -3.025 21.297 5.902 1 96.31 96 GLY A CA 1
ATOM 742 C C . GLY A 1 96 ? -4.374 20.627 6.087 1 96.31 96 GLY A C 1
ATOM 743 O O . GLY A 1 96 ? -4.498 19.412 5.919 1 96.31 96 GLY A O 1
ATOM 744 N N . LEU A 1 97 ? -5.359 21.447 6.375 1 96.98 97 LEU A N 1
ATOM 745 C CA . LEU A 1 97 ? -6.711 20.933 6.566 1 96.98 97 LEU A CA 1
ATOM 746 C C . LEU A 1 97 ? -7.274 20.385 5.259 1 96.98 97 LEU A C 1
ATOM 748 O O . LEU A 1 97 ? -7.947 19.352 5.254 1 96.98 97 LEU A O 1
ATOM 752 N N . LYS A 1 98 ? -6.983 21.038 4.198 1 94.97 98 LYS A N 1
ATOM 753 C CA . LYS A 1 98 ? -7.445 20.604 2.883 1 94.97 98 LYS A CA 1
ATOM 754 C C . LYS A 1 98 ? -6.827 19.262 2.499 1 94.97 98 LYS A C 1
ATOM 756 O O . LYS A 1 98 ? -7.518 18.38 1.986 1 94.97 98 LYS A O 1
ATOM 761 N N . VAL A 1 99 ? -5.562 19.134 2.777 1 94.34 99 VAL A N 1
ATOM 762 C CA . VAL A 1 99 ? -4.859 17.904 2.427 1 94.34 99 VAL A CA 1
ATOM 763 C C . VAL A 1 99 ? -5.442 16.733 3.214 1 94.34 99 VAL A C 1
ATOM 765 O O . VAL A 1 99 ? -5.71 15.67 2.649 1 94.34 99 VAL A O 1
ATOM 768 N N . VAL A 1 100 ? -5.651 16.91 4.485 1 96.91 100 VAL A N 1
ATOM 769 C CA . VAL A 1 100 ? -6.219 15.865 5.329 1 96.91 100 VAL A CA 1
ATOM 770 C C . VAL A 1 100 ? -7.615 15.5 4.831 1 96.91 100 VAL A C 1
ATOM 772 O O . VAL A 1 100 ? -7.941 14.319 4.688 1 96.91 100 VAL A O 1
ATOM 775 N N . LYS A 1 101 ? -8.384 16.518 4.562 1 96.49 101 LYS A N 1
ATOM 776 C CA . LYS A 1 101 ? -9.75 16.305 4.094 1 96.49 101 LYS A CA 1
ATOM 777 C C . LYS A 1 101 ? -9.767 15.528 2.78 1 96.49 101 LYS A C 1
ATOM 779 O O . LYS A 1 101 ? -10.54 14.582 2.622 1 96.49 101 LYS A O 1
ATOM 784 N N . ASN A 1 102 ? -8.968 15.911 1.839 1 93.55 102 ASN A N 1
ATOM 785 C CA . ASN A 1 102 ? -8.916 15.264 0.532 1 93.55 102 ASN A CA 1
ATOM 786 C C . ASN A 1 102 ? -8.42 13.824 0.638 1 93.55 102 ASN A C 1
ATOM 788 O O . ASN A 1 102 ? -8.947 12.931 -0.027 1 93.55 102 ASN A O 1
ATOM 792 N N . TYR A 1 103 ? -7.41 13.644 1.435 1 95.36 103 TYR A N 1
ATOM 793 C CA . TYR A 1 103 ? -6.897 12.293 1.629 1 95.36 103 TYR A CA 1
ATOM 794 C C . TYR A 1 103 ? -7.988 11.365 2.149 1 95.36 103 TYR A C 1
ATOM 796 O O . TYR A 1 103 ? -8.183 10.268 1.62 1 95.36 103 TYR A O 1
ATOM 804 N N . ARG A 1 104 ? -8.711 11.806 3.138 1 96.17 104 ARG A N 1
ATOM 805 C CA . ARG A 1 104 ? -9.743 10.978 3.754 1 96.17 104 ARG A CA 1
ATOM 806 C C . ARG A 1 104 ? -10.906 10.748 2.794 1 96.17 104 ARG A C 1
ATOM 808 O O . ARG A 1 104 ? -11.528 9.684 2.808 1 96.17 104 ARG A O 1
ATOM 815 N N . ALA A 1 105 ? -11.179 11.733 2.011 1 94.95 105 ALA A N 1
ATOM 816 C CA . ALA A 1 105 ? -12.223 11.559 1.005 1 94.95 105 ALA A CA 1
ATOM 817 C C . ALA A 1 105 ? -11.851 10.46 0.013 1 94.95 105 ALA A C 1
ATOM 819 O O . ALA A 1 105 ? -12.676 9.604 -0.314 1 94.95 105 ALA A O 1
ATOM 820 N N . ILE A 1 106 ? -10.627 10.465 -0.433 1 93.49 106 ILE A N 1
ATOM 821 C CA . ILE A 1 106 ? -10.156 9.444 -1.362 1 93.49 106 ILE A CA 1
ATOM 822 C C . ILE A 1 106 ? -10.165 8.079 -0.677 1 93.49 106 ILE A C 1
ATOM 824 O O . ILE A 1 106 ? -10.569 7.079 -1.276 1 93.49 106 ILE A O 1
ATOM 828 N N . GLU A 1 107 ? -9.699 8.058 0.529 1 94.76 107 GLU A N 1
ATOM 829 C CA . GLU A 1 107 ? -9.684 6.82 1.303 1 94.76 107 GLU A CA 1
ATOM 830 C C . GLU A 1 107 ? -11.076 6.198 1.375 1 94.76 107 GLU A C 1
ATOM 832 O O . GLU A 1 107 ? -11.231 4.988 1.195 1 94.76 107 GLU A O 1
ATOM 837 N N . ARG A 1 108 ? -12.083 7.01 1.651 1 94.5 108 ARG A N 1
ATOM 838 C CA . ARG A 1 108 ? -13.459 6.531 1.749 1 94.5 108 ARG A CA 1
ATOM 839 C C . ARG A 1 108 ? -13.94 5.972 0.414 1 94.5 108 ARG A C 1
ATOM 841 O O . ARG A 1 108 ? -14.577 4.917 0.371 1 94.5 108 ARG A O 1
ATOM 848 N N . GLU A 1 109 ? -13.645 6.644 -0.607 1 94.09 109 GLU A N 1
ATOM 849 C CA . GLU A 1 109 ? -14.082 6.203 -1.928 1 94.09 109 GLU A CA 1
ATOM 850 C C . GLU A 1 109 ? -13.36 4.926 -2.35 1 94.09 109 GLU A C 1
ATOM 852 O O . GLU A 1 109 ? -13.949 4.059 -2.998 1 94.09 109 GLU A O 1
ATOM 857 N N . LEU A 1 110 ? -12.106 4.915 -2.053 1 92.89 110 LEU A N 1
ATOM 858 C CA . LEU A 1 110 ? -11.334 3.709 -2.331 1 92.89 110 LEU A CA 1
ATOM 859 C C . LEU A 1 110 ? -11.906 2.512 -1.579 1 92.89 110 LEU A C 1
ATOM 861 O O . LEU A 1 110 ? -12.017 1.419 -2.137 1 92.89 110 LEU A O 1
ATOM 865 N N . LYS A 1 111 ? -12.217 2.7 -0.373 1 93.1 111 LYS A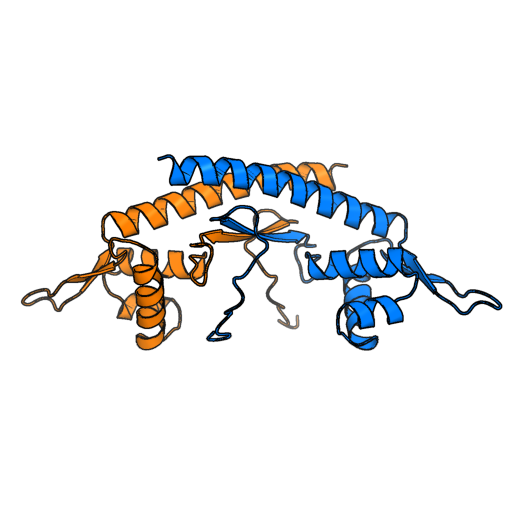 N 1
ATOM 866 C CA . LYS A 1 111 ? -12.84 1.647 0.424 1 93.1 111 LYS A CA 1
ATOM 867 C C . LYS A 1 111 ? -14.104 1.123 -0.25 1 93.1 111 LYS A C 1
ATOM 869 O O . LYS A 1 111 ? -14.284 -0.089 -0.389 1 93.1 111 LYS A O 1
ATOM 874 N N . ASP A 1 112 ? -14.918 2.027 -0.643 1 93.17 112 ASP A N 1
ATOM 875 C CA . ASP A 1 112 ? -16.164 1.643 -1.299 1 93.17 112 ASP A CA 1
ATOM 876 C C . ASP A 1 112 ? -15.891 0.849 -2.574 1 93.17 112 ASP A C 1
ATOM 878 O O . ASP A 1 112 ? -16.571 -0.141 -2.853 1 93.17 112 ASP A O 1
ATOM 882 N N . PHE A 1 113 ? -14.973 1.355 -3.252 1 92.63 113 PHE A N 1
ATOM 883 C CA . PHE A 1 113 ? -14.598 0.703 -4.501 1 92.63 113 PHE A CA 1
ATOM 884 C C . PHE A 1 113 ? -14.123 -0.722 -4.246 1 92.63 113 PHE A C 1
ATOM 886 O O . PHE A 1 113 ? -14.596 -1.664 -4.886 1 92.63 113 PHE A O 1
ATOM 893 N N . LEU A 1 114 ? -13.252 -0.963 -3.262 1 92.08 114 LEU A N 1
ATOM 894 C CA . LEU A 1 114 ? -12.629 -2.26 -3.02 1 92.08 114 LEU A CA 1
ATOM 895 C C . LEU A 1 114 ? -13.61 -3.218 -2.352 1 92.08 114 LEU A C 1
ATOM 897 O O . LEU A 1 114 ? -13.562 -4.427 -2.588 1 92.08 114 LEU A O 1
ATOM 901 N N . VAL A 1 115 ? -14.467 -2.731 -1.572 1 89.75 115 VAL A N 1
ATOM 902 C CA . VAL A 1 115 ? -15.527 -3.553 -0.999 1 89.75 115 VAL A CA 1
ATOM 903 C C . VAL A 1 115 ? -16.384 -4.144 -2.116 1 89.75 115 VAL A C 1
ATOM 905 O O . VAL A 1 115 ? -16.72 -5.331 -2.088 1 89.75 115 VAL A O 1
ATOM 908 N N . GLY A 1 116 ? -16.729 -3.271 -3.072 1 89.2 116 GLY A N 1
ATOM 909 C CA . GLY A 1 116 ? -17.476 -3.749 -4.224 1 89.2 116 GLY A CA 1
ATOM 910 C C . GLY A 1 116 ? -16.764 -4.855 -4.981 1 89.2 116 GLY A C 1
ATOM 911 O O . GLY A 1 116 ? -17.389 -5.833 -5.394 1 89.2 116 GLY A O 1
ATOM 912 N N . LYS A 1 117 ? -15.486 -4.7 -5.078 1 87.45 117 LYS A N 1
ATOM 913 C CA . LYS A 1 117 ? -14.697 -5.688 -5.807 1 87.45 117 LYS A CA 1
ATOM 914 C C . LYS A 1 117 ? -14.607 -7 -5.033 1 87.45 117 LYS A C 1
ATOM 916 O O . LYS A 1 117 ? -14.651 -8.081 -5.625 1 87.45 117 LYS A O 1
ATOM 921 N N . SER A 1 118 ? -14.357 -6.947 -3.78 1 85.11 118 SER A N 1
ATOM 922 C CA . SER A 1 118 ? -14.287 -8.131 -2.931 1 85.11 118 SER A CA 1
ATOM 923 C C . SER A 1 118 ? -15.543 -8.985 -3.066 1 85.11 118 SER A C 1
ATOM 925 O O . SER A 1 118 ? -15.463 -10.214 -3.11 1 85.11 118 SER A O 1
ATOM 927 N N . GLU A 1 119 ? -16.592 -8.418 -3.099 1 80.96 119 GLU A N 1
ATOM 928 C CA . GLU A 1 119 ? -17.87 -9.111 -3.23 1 80.96 119 GLU A CA 1
ATOM 929 C C . GLU A 1 119 ? -17.976 -9.826 -4.574 1 80.96 119 GLU A C 1
ATOM 931 O O . GLU A 1 119 ? -18.523 -10.928 -4.655 1 80.96 119 GLU A O 1
ATOM 936 N N . GLN A 1 120 ? -17.367 -9.255 -5.573 1 77.72 120 GLN A N 1
ATOM 937 C CA . GLN A 1 120 ? -17.386 -9.841 -6.909 1 77.72 120 GLN A CA 1
ATOM 938 C C . GLN A 1 120 ? -16.455 -11.047 -6.994 1 77.72 120 GLN A C 1
ATOM 940 O O . GLN A 1 120 ? -16.767 -12.033 -7.666 1 77.72 120 GLN A O 1
ATOM 945 N N . LEU A 1 121 ? -15.263 -10.972 -6.385 1 74.07 121 LEU A N 1
ATOM 946 C CA . LEU A 1 121 ? -14.255 -12.027 -6.417 1 74.07 121 LEU A CA 1
ATOM 947 C C . LEU A 1 121 ? -14.743 -13.267 -5.676 1 74.07 121 LEU A C 1
ATOM 949 O O . LEU A 1 121 ? -14.505 -14.393 -6.118 1 74.07 121 LEU A O 1
ATOM 953 N N . PHE A 1 122 ? -15.351 -13.146 -4.572 1 67.36 122 PHE A N 1
ATOM 954 C CA . PHE A 1 122 ? -15.74 -14.273 -3.733 1 67.36 122 PHE A CA 1
ATOM 955 C C . PHE A 1 122 ? -17.103 -14.813 -4.15 1 67.36 122 PHE A C 1
ATOM 957 O O . PHE A 1 122 ? -17.422 -15.975 -3.889 1 67.36 122 PHE A O 1
ATOM 964 N N . LEU A 1 123 ? -17.904 -13.975 -4.66 1 55.69 123 LEU A N 1
ATOM 965 C CA . LEU A 1 123 ? -19.185 -14.483 -5.138 1 55.69 123 LEU A CA 1
ATOM 966 C C . LEU A 1 123 ? -19.01 -15.262 -6.438 1 55.69 123 LEU A C 1
ATOM 968 O O . LEU A 1 123 ? -19.858 -16.084 -6.793 1 55.69 123 LEU A O 1
ATOM 972 N N . GLU A 1 124 ? -17.924 -15 -7.125 1 51.53 124 GLU A N 1
ATOM 973 C CA . GLU A 1 124 ? -17.749 -15.789 -8.341 1 51.53 124 GLU A CA 1
ATOM 974 C C . GLU A 1 124 ? -16.887 -17.021 -8.08 1 51.53 124 GLU A C 1
ATOM 976 O O . GLU A 1 124 ? -15.981 -16.986 -7.244 1 51.53 124 GLU A O 1
ATOM 981 N N . MET B 1 1 ? 24.436 14.899 -9.905 1 25.3 1 MET B N 1
ATOM 982 C CA . MET B 1 1 ? 22.99 14.793 -9.734 1 25.3 1 MET B CA 1
ATOM 983 C C . MET B 1 1 ? 22.634 13.609 -8.841 1 25.3 1 MET B C 1
ATOM 985 O O . MET B 1 1 ? 22.895 12.458 -9.196 1 25.3 1 MET B O 1
ATOM 989 N N . ILE B 1 2 ? 22.86 13.617 -7.513 1 30.87 2 ILE B N 1
ATOM 990 C CA . ILE B 1 2 ? 23.051 12.658 -6.431 1 30.87 2 ILE B CA 1
ATOM 991 C C . ILE B 1 2 ? 21.857 11.709 -6.365 1 30.87 2 ILE B C 1
ATOM 993 O O . ILE B 1 2 ? 20.706 12.151 -6.335 1 30.87 2 ILE B O 1
ATOM 997 N N . LYS B 1 3 ? 21.893 10.554 -6.92 1 37.65 3 LYS B N 1
ATOM 998 C CA . LYS B 1 3 ? 21.072 9.364 -7.125 1 37.65 3 LYS B CA 1
ATOM 999 C C . LYS B 1 3 ? 20.255 9.038 -5.878 1 37.65 3 LYS B C 1
ATOM 1001 O O . LYS B 1 3 ? 19.995 7.869 -5.589 1 37.65 3 LYS B O 1
ATOM 1006 N N . MET B 1 4 ? 20.078 9.907 -4.797 1 39.52 4 MET B N 1
ATOM 1007 C CA . MET B 1 4 ? 19.523 9.498 -3.51 1 39.52 4 MET B CA 1
ATOM 1008 C C . MET B 1 4 ? 18.094 8.989 -3.67 1 39.52 4 MET B C 1
ATOM 1010 O O . MET B 1 4 ? 17.142 9.769 -3.612 1 39.52 4 MET B O 1
ATOM 1014 N N . ASP B 1 5 ? 17.669 8.25 -4.65 1 45.63 5 ASP B N 1
ATOM 1015 C CA . ASP B 1 5 ? 16.37 7.91 -5.223 1 45.63 5 ASP B CA 1
ATOM 1016 C C . ASP B 1 5 ? 15.471 7.24 -4.186 1 45.63 5 ASP B C 1
ATOM 1018 O O . ASP B 1 5 ? 15.633 6.055 -3.89 1 45.63 5 ASP B O 1
ATOM 1022 N N . LYS B 1 6 ? 15.21 7.931 -3.148 1 56.52 6 LYS B N 1
ATOM 1023 C CA . LYS B 1 6 ? 14.354 7.317 -2.137 1 56.52 6 LYS B CA 1
ATOM 1024 C C . LYS B 1 6 ? 13.104 6.711 -2.769 1 56.52 6 LYS B C 1
ATOM 1026 O O . LYS B 1 6 ? 12.378 7.391 -3.497 1 56.52 6 LYS B O 1
ATOM 1031 N N . LYS B 1 7 ? 13.046 5.427 -2.827 1 71.33 7 LYS B N 1
ATOM 1032 C CA . LYS B 1 7 ? 11.993 4.605 -3.415 1 71.33 7 LYS B CA 1
ATOM 1033 C C . LYS B 1 7 ? 10.634 4.931 -2.803 1 71.33 7 LYS B C 1
ATOM 1035 O O . LYS B 1 7 ? 10.488 4.957 -1.579 1 71.33 7 LYS B O 1
ATOM 1040 N N . ILE B 1 8 ? 9.737 5.652 -3.459 1 78.74 8 ILE B N 1
ATOM 1041 C CA . ILE B 1 8 ? 8.359 5.948 -3.081 1 78.74 8 ILE B CA 1
ATOM 1042 C C . ILE B 1 8 ? 7.547 4.656 -3.037 1 78.74 8 ILE B C 1
ATOM 1044 O O . ILE B 1 8 ? 7.704 3.787 -3.898 1 78.74 8 ILE B O 1
ATOM 1048 N N . PRO B 1 9 ? 6.892 4.572 -1.999 1 85.3 9 PRO B N 1
ATOM 1049 C CA . PRO B 1 9 ? 6.119 3.334 -1.878 1 85.3 9 PRO B CA 1
ATOM 1050 C C . PRO B 1 9 ? 5.009 3.226 -2.921 1 85.3 9 PRO B C 1
ATOM 1052 O O . PRO B 1 9 ? 4.624 4.232 -3.523 1 85.3 9 PRO B O 1
ATOM 1055 N N . GLY B 1 10 ? 4.545 1.983 -3.073 1 89.39 10 GLY B N 1
ATOM 1056 C CA . GLY B 1 10 ? 3.374 1.739 -3.9 1 89.39 10 GLY B CA 1
ATOM 1057 C C . GLY B 1 10 ? 3.672 1.789 -5.387 1 89.39 10 GLY B C 1
ATOM 1058 O O . GLY B 1 10 ? 4.731 2.268 -5.797 1 89.39 10 GLY B O 1
ATOM 1059 N N . GLU B 1 11 ? 2.794 1.332 -6.12 1 90.4 11 GLU B N 1
ATOM 1060 C CA . GLU B 1 11 ? 2.842 1.425 -7.576 1 90.4 11 GLU B CA 1
ATOM 1061 C C . GLU B 1 11 ? 2.234 2.735 -8.067 1 90.4 11 GLU B C 1
ATOM 1063 O O . GLU B 1 11 ? 1.251 3.219 -7.502 1 90.4 11 GLU B O 1
ATOM 1068 N N . ALA B 1 12 ? 2.82 3.264 -9.108 1 87.9 12 ALA B N 1
ATOM 1069 C CA . ALA B 1 12 ? 2.327 4.52 -9.667 1 87.9 12 ALA B CA 1
ATOM 1070 C C . ALA B 1 12 ? 1.03 4.305 -10.441 1 87.9 12 ALA B C 1
ATOM 1072 O O . ALA B 1 12 ? 1.024 3.649 -11.485 1 87.9 12 ALA B O 1
ATOM 1073 N N . TYR B 1 13 ? -0.028 4.845 -9.93 1 85.68 13 TYR B N 1
ATOM 1074 C CA . TYR B 1 13 ? -1.303 4.765 -10.634 1 85.68 13 TYR B CA 1
ATOM 1075 C C . TYR B 1 13 ? -1.596 6.061 -11.38 1 85.68 13 TYR B C 1
ATOM 1077 O O . TYR B 1 13 ? -2.4 6.079 -12.314 1 85.68 13 TYR B O 1
ATOM 1085 N N . SER B 1 14 ? -1.048 7.072 -10.876 1 84.91 14 SER B N 1
ATOM 1086 C CA . SER B 1 14 ? -1.03 8.371 -11.541 1 84.91 14 SER B CA 1
ATOM 1087 C C . SER B 1 14 ? 0.232 9.154 -11.192 1 84.91 14 SER B C 1
ATOM 1089 O O . SER B 1 14 ? 1.124 8.634 -10.518 1 84.91 14 SER B O 1
ATOM 1091 N N . ASP B 1 15 ? 0.307 10.352 -11.655 1 82.87 15 ASP B N 1
ATOM 1092 C CA . ASP B 1 15 ? 1.456 11.192 -11.331 1 82.87 15 ASP B CA 1
ATOM 1093 C C . ASP B 1 15 ? 1.452 11.584 -9.855 1 82.87 15 ASP B C 1
ATOM 1095 O O . ASP B 1 15 ? 2.502 11.889 -9.286 1 82.87 15 ASP B O 1
ATOM 1099 N N . PHE B 1 16 ? 0.236 11.439 -9.256 1 87.8 16 PHE B N 1
ATOM 1100 C CA . PHE B 1 16 ? 0.153 12.025 -7.923 1 87.8 16 PHE B CA 1
ATOM 1101 C C . PHE B 1 16 ? -0.349 11.002 -6.912 1 87.8 16 PHE B C 1
ATOM 1103 O O . PHE B 1 16 ? -0.403 11.281 -5.712 1 87.8 16 PHE B O 1
ATOM 1110 N N . ILE B 1 17 ? -0.678 9.857 -7.455 1 92.24 17 ILE B N 1
ATOM 1111 C CA . ILE B 1 17 ? -1.209 8.851 -6.541 1 92.24 17 ILE B CA 1
ATOM 1112 C C . ILE B 1 17 ? -0.488 7.523 -6.759 1 92.24 17 ILE B C 1
ATOM 1114 O O . ILE B 1 17 ? -0.353 7.062 -7.895 1 92.24 17 ILE B O 1
ATOM 1118 N N . ARG B 1 18 ? -0.029 7.008 -5.739 1 94.19 18 ARG B N 1
ATOM 1119 C CA . ARG B 1 18 ? 0.512 5.653 -5.706 1 94.19 18 ARG B CA 1
ATOM 1120 C C . ARG B 1 18 ? -0.292 4.766 -4.76 1 94.19 18 ARG B C 1
ATOM 1122 O O . ARG B 1 18 ? -0.921 5.26 -3.822 1 94.19 18 ARG B O 1
ATOM 1129 N N . ALA B 1 19 ? -0.302 3.455 -5.078 1 95.54 19 ALA B N 1
ATOM 1130 C CA . ALA B 1 19 ? -1.088 2.568 -4.224 1 95.54 19 ALA B CA 1
ATOM 1131 C C . ALA B 1 19 ? -0.568 1.135 -4.294 1 95.54 19 ALA B C 1
ATOM 1133 O O . ALA B 1 19 ? 0.243 0.804 -5.163 1 95.54 19 ALA B O 1
ATOM 1134 N N . ARG B 1 20 ? -0.991 0.448 -3.375 1 95.37 20 ARG B N 1
ATOM 1135 C CA . ARG B 1 20 ? -0.792 -0.996 -3.313 1 95.37 20 ARG B CA 1
ATOM 1136 C C . ARG B 1 20 ? -1.983 -1.684 -2.654 1 95.37 20 ARG B C 1
ATOM 1138 O O . ARG B 1 20 ? -2.652 -1.097 -1.801 1 95.37 20 ARG B O 1
ATOM 1145 N N . PHE B 1 21 ? -2.208 -2.864 -3.081 1 95.17 21 PHE B N 1
ATOM 1146 C CA . PHE B 1 21 ? -3.249 -3.629 -2.405 1 95.17 21 PHE B CA 1
ATOM 1147 C C . PHE B 1 21 ? -2.86 -5.098 -2.298 1 95.17 21 PHE B C 1
ATOM 1149 O O . PHE B 1 21 ? -1.968 -5.563 -3.011 1 95.17 21 PHE B O 1
ATOM 1156 N N . TRP B 1 22 ? -3.483 -5.779 -1.404 1 94.91 22 TRP B N 1
ATOM 1157 C CA . TRP B 1 22 ? -3.211 -7.178 -1.089 1 94.91 22 TRP B CA 1
ATOM 1158 C C . TRP B 1 22 ? -4.509 -7.97 -0.967 1 94.91 22 TRP B C 1
ATOM 1160 O O . TRP B 1 22 ? -5.499 -7.472 -0.428 1 94.91 22 TRP B O 1
ATOM 1170 N N . LEU B 1 23 ? -4.46 -9.11 -1.516 1 93.1 23 LEU B N 1
ATOM 1171 C CA . LEU B 1 23 ? -5.494 -10.089 -1.2 1 93.1 23 LEU B CA 1
ATOM 1172 C C . LEU B 1 23 ? -5.111 -10.906 0.03 1 93.1 23 LEU B C 1
ATOM 1174 O O . LEU B 1 23 ? -3.991 -11.414 0.119 1 93.1 23 LEU B O 1
ATOM 1178 N N . THR B 1 24 ? -6.023 -10.985 0.978 1 91.81 24 THR B N 1
ATOM 1179 C CA . THR B 1 24 ? -5.662 -11.648 2.227 1 91.81 24 TH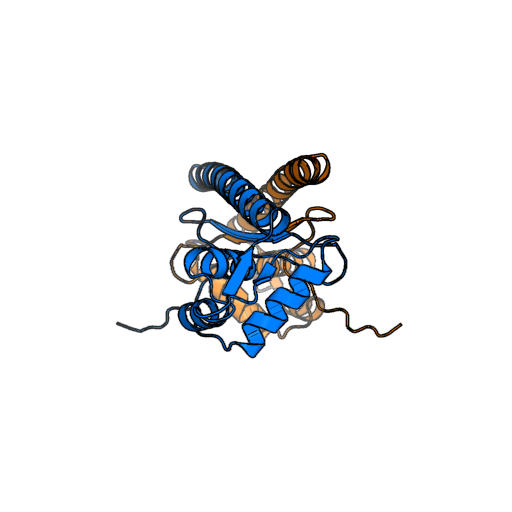R B CA 1
ATOM 1180 C C . THR B 1 24 ? -6.727 -12.664 2.628 1 91.81 24 THR B C 1
ATOM 1182 O O . THR B 1 24 ? -7.862 -12.603 2.15 1 91.81 24 THR B O 1
ATOM 1185 N N . ASP B 1 25 ? -6.229 -13.619 3.423 1 85.15 25 ASP B N 1
ATOM 1186 C CA . ASP B 1 25 ? -7.194 -14.551 3.999 1 85.15 25 ASP B CA 1
ATOM 1187 C C . ASP B 1 25 ? -7.738 -14.028 5.326 1 85.15 25 ASP B C 1
ATOM 1189 O O . ASP B 1 25 ? -8.512 -14.712 5.999 1 85.15 25 ASP B O 1
ATOM 1193 N N . GLY B 1 26 ? -7.4 -12.858 5.668 1 79.4 26 GLY B N 1
ATOM 1194 C CA . GLY B 1 26 ? -7.9 -12.215 6.873 1 79.4 26 GLY B CA 1
ATOM 1195 C C . GLY B 1 26 ? -7.167 -12.649 8.128 1 79.4 26 GLY B C 1
ATOM 1196 O O . GLY B 1 26 ? -7.485 -12.192 9.228 1 79.4 26 GLY B O 1
ATOM 1197 N N . VAL B 1 27 ? -6.169 -13.463 8.012 1 80.28 27 VAL B N 1
ATOM 1198 C CA . VAL B 1 27 ? -5.486 -13.999 9.185 1 80.28 27 VAL B CA 1
ATOM 1199 C C . VAL B 1 27 ? -3.997 -13.668 9.113 1 80.28 27 VAL B C 1
ATOM 1201 O O . VAL B 1 27 ? -3.531 -12.732 9.767 1 80.28 27 VAL B O 1
ATOM 1204 N N . ASN B 1 28 ? -3.22 -14.286 8.27 1 83.67 28 ASN B N 1
ATOM 1205 C CA . ASN B 1 28 ? -1.779 -14.058 8.294 1 83.67 28 ASN B CA 1
ATOM 1206 C C . ASN B 1 28 ? -1.172 -14.163 6.897 1 83.67 28 ASN B C 1
ATOM 1208 O O . ASN B 1 28 ? 0.039 -14.012 6.73 1 83.67 28 ASN B O 1
ATOM 1212 N N . SER B 1 29 ? -1.916 -14.446 5.991 1 89.06 29 SER B N 1
ATOM 1213 C CA . SER B 1 29 ? -1.379 -14.663 4.652 1 89.06 29 SER B CA 1
ATOM 1214 C C . SER B 1 29 ? -1.945 -13.654 3.659 1 89.06 29 SER B C 1
ATOM 1216 O O . SER B 1 29 ? -3.084 -13.205 3.804 1 89.06 29 SER B O 1
ATOM 1218 N N . TYR B 1 30 ? -1.098 -13.33 2.676 1 93.41 30 TYR B N 1
ATOM 1219 C CA . TYR B 1 30 ? -1.539 -12.353 1.687 1 93.41 30 TYR B CA 1
ATOM 1220 C C . TYR B 1 30 ? -0.819 -12.556 0.36 1 93.41 30 TYR B C 1
ATOM 1222 O O . TYR B 1 30 ? 0.219 -13.219 0.305 1 93.41 30 TYR B O 1
ATOM 1230 N N . VAL B 1 31 ? -1.445 -12.048 -0.645 1 94.87 31 VAL B N 1
ATOM 1231 C CA . VAL B 1 31 ? -0.879 -12.003 -1.989 1 94.87 31 VAL B CA 1
ATOM 1232 C C . VAL B 1 31 ? -0.821 -10.557 -2.477 1 94.87 31 VAL B C 1
ATOM 1234 O O . VAL B 1 31 ? -1.858 -9.927 -2.697 1 94.87 31 VAL B O 1
ATOM 1237 N N . GLY B 1 32 ? 0.342 -10.05 -2.57 1 95.91 32 GLY B N 1
ATOM 1238 C CA . GLY B 1 32 ? 0.551 -8.731 -3.146 1 95.91 32 GLY B CA 1
ATOM 1239 C C . GLY B 1 32 ? 1.259 -8.771 -4.487 1 95.91 32 GLY B C 1
ATOM 1240 O O . GLY B 1 32 ? 1.415 -9.84 -5.081 1 95.91 32 GLY B O 1
ATOM 1241 N N . ILE B 1 33 ? 1.708 -7.654 -4.941 1 96.59 33 ILE B N 1
ATOM 1242 C CA . ILE B 1 33 ? 2.255 -7.492 -6.284 1 96.59 33 ILE B CA 1
ATOM 1243 C C . ILE B 1 33 ? 3.496 -8.367 -6.445 1 96.59 33 ILE B C 1
ATOM 1245 O O . ILE B 1 33 ? 3.68 -9.008 -7.482 1 96.59 33 ILE B O 1
ATOM 1249 N N . GLY B 1 34 ? 4.329 -8.445 -5.435 1 96.91 34 GLY B N 1
ATOM 1250 C CA . GLY B 1 34 ? 5.543 -9.241 -5.525 1 96.91 34 GLY B CA 1
ATOM 1251 C C . GLY B 1 34 ? 5.272 -10.727 -5.663 1 96.91 34 GLY B C 1
ATOM 1252 O O . GLY B 1 34 ? 5.969 -11.425 -6.404 1 96.91 34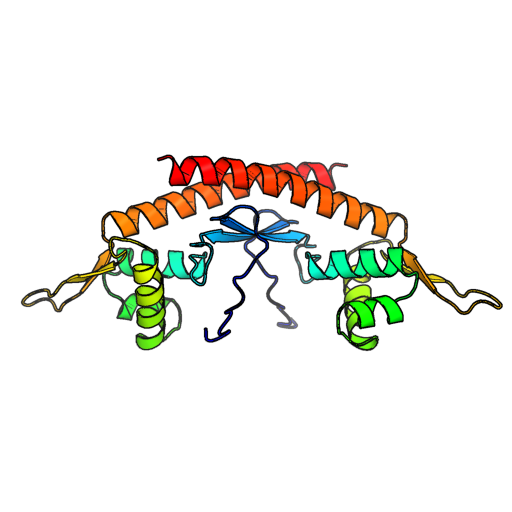 GLY B O 1
ATOM 1253 N N . ARG B 1 35 ? 4.355 -11.173 -4.941 1 97.15 35 ARG B N 1
ATOM 1254 C CA . ARG B 1 35 ? 3.982 -12.583 -4.995 1 97.15 35 ARG B CA 1
ATOM 1255 C C . ARG B 1 35 ? 3.317 -12.923 -6.324 1 97.15 35 ARG B C 1
ATOM 1257 O O . ARG B 1 35 ? 3.561 -13.99 -6.891 1 97.15 35 ARG B O 1
ATOM 1264 N N . VAL B 1 36 ? 2.537 -12.034 -6.848 1 97.68 36 VAL B N 1
ATOM 1265 C CA . VAL B 1 36 ? 1.905 -12.22 -8.15 1 97.68 36 VAL B CA 1
ATOM 1266 C C . VAL B 1 36 ? 2.972 -12.252 -9.242 1 97.68 36 VAL B C 1
ATOM 1268 O O . VAL B 1 36 ? 2.915 -13.086 -10.149 1 97.68 36 VAL B O 1
ATOM 1271 N N . GLU B 1 37 ? 3.905 -11.39 -9.142 1 98.12 37 GLU B N 1
ATOM 1272 C CA . GLU B 1 37 ? 5.004 -11.368 -10.103 1 98.12 37 GLU B CA 1
ATOM 1273 C C . GLU B 1 37 ? 5.788 -12.677 -10.074 1 98.12 37 GLU B C 1
ATOM 1275 O O . GLU B 1 37 ? 6.195 -13.186 -11.121 1 98.12 37 GLU B O 1
ATOM 1280 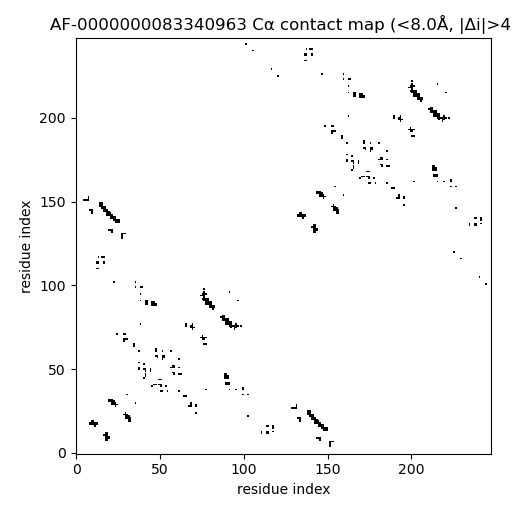N N . LEU B 1 38 ? 5.98 -13.141 -8.887 1 98.19 38 LEU B N 1
ATOM 1281 C CA . LEU B 1 38 ? 6.666 -14.422 -8.757 1 98.19 38 LEU B CA 1
ATOM 1282 C C . LEU B 1 38 ? 5.899 -15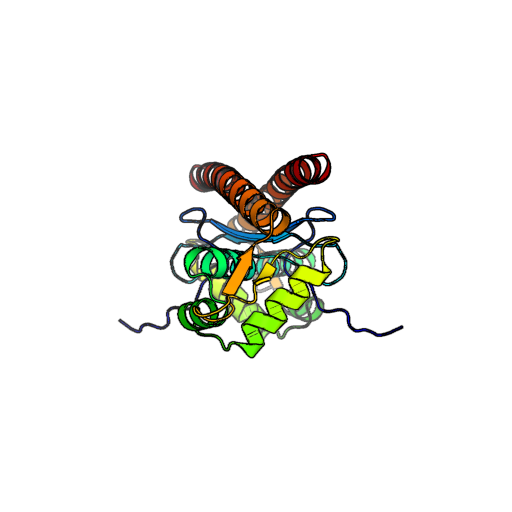.525 -9.477 1 98.19 38 LEU B C 1
ATOM 1284 O O . LEU B 1 38 ? 6.486 -16.304 -10.232 1 98.19 38 LEU B O 1
ATOM 1288 N N . LEU B 1 39 ? 4.608 -15.577 -9.27 1 98.04 39 LEU B N 1
ATOM 1289 C CA . LEU B 1 39 ? 3.774 -16.562 -9.95 1 98.04 39 LEU B CA 1
ATOM 1290 C C . LEU B 1 39 ? 3.857 -16.392 -11.463 1 98.04 39 LEU B C 1
ATOM 1292 O O . LEU B 1 39 ? 3.973 -17.377 -12.197 1 98.04 39 LEU B O 1
ATOM 1296 N N . GLU B 1 40 ? 3.845 -15.181 -11.914 1 98.39 40 GLU B N 1
ATOM 1297 C CA . GLU B 1 40 ? 3.909 -14.901 -13.346 1 98.39 40 GLU B CA 1
ATOM 1298 C C . GLU B 1 40 ? 5.244 -15.344 -13.936 1 98.39 40 GLU B C 1
ATOM 1300 O O . GLU B 1 40 ? 5.288 -15.908 -15.031 1 98.39 40 GLU B O 1
ATOM 1305 N N . LYS B 1 41 ? 6.285 -15.07 -13.222 1 98.13 41 LYS B N 1
ATOM 1306 C CA . LYS B 1 41 ? 7.612 -15.452 -13.697 1 98.13 41 LYS B CA 1
ATOM 1307 C C . LYS B 1 41 ? 7.76 -16.969 -13.75 1 98.13 41 LYS B C 1
ATOM 1309 O O . LYS B 1 41 ? 8.376 -17.506 -14.674 1 98.13 41 LYS B O 1
ATOM 1314 N N . VAL B 1 42 ? 7.22 -17.669 -12.804 1 97.26 42 VAL B N 1
ATOM 1315 C CA . VAL B 1 42 ? 7.259 -19.128 -12.831 1 97.26 42 VAL B CA 1
ATOM 1316 C C . VAL B 1 42 ? 6.481 -19.643 -14.039 1 97.26 42 VAL B C 1
ATOM 1318 O O . VAL B 1 42 ? 6.922 -20.574 -14.718 1 97.26 42 VAL B O 1
ATOM 1321 N N . HIS B 1 43 ? 5.342 -19.011 -14.24 1 96.72 43 HIS B N 1
ATOM 1322 C CA . HIS B 1 43 ? 4.519 -19.416 -15.373 1 96.72 43 HIS B CA 1
ATOM 1323 C C . HIS B 1 43 ? 5.252 -19.199 -16.693 1 96.72 43 HIS B C 1
ATOM 1325 O O . HIS B 1 43 ? 5.201 -20.05 -17.583 1 96.72 43 HIS B O 1
ATOM 1331 N N . GLU B 1 44 ? 5.915 -18.111 -16.834 1 96.74 44 GLU B N 1
ATOM 1332 C CA . GLU B 1 44 ? 6.618 -17.712 -18.05 1 96.74 44 GLU B CA 1
ATOM 1333 C C . GLU B 1 44 ? 7.856 -18.574 -18.28 1 96.74 44 GLU B C 1
ATOM 1335 O O . GLU B 1 44 ? 8.12 -19.002 -19.405 1 96.74 44 GLU B O 1
ATOM 1340 N N . LEU B 1 45 ? 8.585 -18.889 -17.205 1 95.61 45 LEU B N 1
ATOM 1341 C CA . LEU B 1 45 ? 9.908 -19.491 -17.33 1 95.61 45 LEU B CA 1
ATOM 1342 C C . LEU B 1 45 ? 9.849 -20.992 -17.07 1 95.61 45 LEU B C 1
ATOM 1344 O O . LEU B 1 45 ? 10.795 -21.719 -17.382 1 95.61 45 LEU B O 1
ATOM 1348 N N . GLY B 1 46 ? 8.813 -21.42 -16.457 1 93.7 46 GLY B N 1
ATOM 1349 C CA . GLY B 1 46 ? 8.613 -22.833 -16.174 1 93.7 46 GLY B CA 1
ATOM 1350 C C . GLY B 1 46 ? 9.538 -23.362 -15.094 1 93.7 46 GLY B C 1
ATOM 1351 O O . GLY B 1 46 ? 9.768 -24.57 -15.004 1 93.7 46 GLY B O 1
ATOM 1352 N N . SER B 1 47 ? 10.14 -22.444 -14.336 1 94.26 47 SER B N 1
ATOM 1353 C CA . SER B 1 47 ? 11.159 -22.802 -13.354 1 94.26 47 SER B CA 1
ATOM 1354 C C . SER B 1 47 ? 11.158 -21.831 -12.179 1 94.26 47 SER B C 1
ATOM 1356 O O . SER B 1 47 ? 11.302 -20.621 -12.366 1 94.26 47 SER B O 1
ATOM 1358 N N . ILE B 1 48 ? 11.017 -22.405 -10.972 1 95.11 48 ILE B N 1
ATOM 1359 C CA . ILE B 1 48 ? 11.074 -21.569 -9.778 1 95.11 48 ILE B CA 1
ATOM 1360 C C . ILE B 1 48 ? 12.463 -20.949 -9.647 1 95.11 48 ILE B C 1
ATOM 1362 O O . ILE B 1 48 ? 12.597 -19.784 -9.267 1 95.11 48 ILE B O 1
ATOM 1366 N N . ASN B 1 49 ? 13.463 -21.747 -10.017 1 94.8 49 ASN B N 1
ATOM 1367 C CA . ASN B 1 49 ? 14.833 -21.255 -9.925 1 94.8 49 ASN B CA 1
ATOM 1368 C C . ASN B 1 49 ? 15.069 -20.074 -10.863 1 94.8 49 ASN B C 1
ATOM 1370 O O . ASN B 1 49 ? 15.634 -19.057 -10.457 1 94.8 49 ASN B O 1
ATOM 1374 N N . LYS B 1 50 ? 14.64 -20.203 -12.012 1 96.69 50 LYS B N 1
ATOM 1375 C CA . LYS B 1 50 ? 14.809 -19.122 -12.979 1 96.69 50 LYS B CA 1
ATOM 1376 C C . LYS B 1 50 ? 14.001 -17.892 -12.575 1 96.69 50 LYS B C 1
ATOM 1378 O O . LYS B 1 50 ? 14.457 -16.759 -12.746 1 96.69 50 LYS B O 1
ATOM 1383 N N . ALA B 1 51 ? 12.821 -18.125 -12.043 1 97.62 51 ALA B N 1
ATOM 1384 C CA . ALA B 1 51 ? 11.996 -17.018 -11.563 1 97.62 51 ALA B CA 1
ATOM 1385 C C . ALA B 1 51 ? 12.685 -16.276 -10.422 1 97.62 51 ALA B C 1
ATOM 1387 O O . ALA B 1 51 ? 12.748 -15.044 -10.423 1 97.62 51 ALA B O 1
ATOM 1388 N N . ALA B 1 52 ? 13.207 -16.996 -9.464 1 97.75 52 ALA B N 1
ATOM 1389 C CA . ALA B 1 52 ? 13.906 -16.418 -8.319 1 97.75 52 ALA B CA 1
ATOM 1390 C C . ALA B 1 52 ? 15.085 -15.562 -8.772 1 97.75 52 ALA B C 1
ATOM 1392 O O . ALA B 1 52 ? 15.236 -14.42 -8.332 1 97.75 52 ALA B O 1
ATOM 1393 N N . GLN B 1 53 ? 15.815 -16.034 -9.734 1 98.1 53 GLN B N 1
ATOM 1394 C CA . GLN B 1 53 ? 16.964 -15.314 -10.273 1 98.1 53 GLN B CA 1
ATOM 1395 C C . GLN B 1 53 ? 16.531 -14.023 -10.962 1 98.1 53 GLN B C 1
ATOM 1397 O O . GLN B 1 53 ? 17.149 -12.974 -10.769 1 98.1 53 GLN B O 1
ATOM 1402 N N . SER B 1 54 ? 15.545 -14.111 -11.685 1 97.84 54 SER B N 1
ATOM 1403 C CA . SER B 1 54 ? 15.059 -12.951 -12.425 1 97.84 54 SER B CA 1
ATOM 1404 C C . SER B 1 54 ? 14.562 -11.862 -11.481 1 97.84 54 SER B C 1
ATOM 1406 O O . SER B 1 54 ? 14.485 -10.691 -11.86 1 97.84 54 SER B O 1
ATOM 1408 N N . MET B 1 55 ? 14.194 -12.275 -10.262 1 97.93 55 MET B N 1
ATOM 1409 C CA . MET B 1 55 ? 13.686 -11.312 -9.289 1 97.93 55 MET B CA 1
ATOM 1410 C C . MET B 1 55 ? 14.719 -11.042 -8.2 1 97.93 55 MET B C 1
ATOM 1412 O O . MET B 1 55 ? 14.382 -10.524 -7.134 1 97.93 55 MET B O 1
ATOM 1416 N N . SER B 1 56 ? 15.878 -11.508 -8.369 1 97.97 56 SER B N 1
ATOM 1417 C CA . SER B 1 56 ? 17.017 -11.249 -7.494 1 97.97 56 SER B CA 1
ATOM 1418 C C . SER B 1 56 ? 16.776 -11.804 -6.094 1 97.97 56 SER B C 1
ATOM 1420 O O . SER B 1 56 ? 17.041 -11.127 -5.098 1 97.97 56 SER B O 1
ATOM 1422 N N . MET B 1 57 ? 16.245 -13.054 -5.976 1 98.02 57 MET B N 1
ATOM 1423 C CA . MET B 1 57 ? 16.08 -13.749 -4.703 1 98.02 57 MET B CA 1
ATOM 1424 C C . MET B 1 57 ? 16.562 -15.192 -4.805 1 98.02 57 MET B C 1
ATOM 1426 O O . MET B 1 57 ? 16.779 -15.703 -5.905 1 98.02 57 MET B O 1
ATOM 1430 N N . SER B 1 58 ? 16.675 -15.765 -3.695 1 98.06 58 SER B N 1
ATOM 1431 C CA . SER B 1 58 ? 17.113 -17.157 -3.654 1 98.06 58 SER B CA 1
ATOM 1432 C C . SER B 1 58 ? 15.96 -18.108 -3.954 1 98.06 58 SER B C 1
ATOM 1434 O O . SER B 1 58 ? 14.793 -17.757 -3.763 1 98.06 58 SER B O 1
ATOM 1436 N N . TYR B 1 59 ? 16.339 -19.304 -4.368 1 96.65 59 TYR B N 1
ATOM 1437 C CA . TYR B 1 59 ? 15.349 -20.363 -4.534 1 96.65 59 TYR B CA 1
ATOM 1438 C C . TYR B 1 59 ? 14.61 -20.628 -3.229 1 96.65 59 TYR B C 1
ATOM 1440 O O . TYR B 1 59 ? 13.391 -20.818 -3.226 1 96.65 59 TYR B O 1
ATOM 1448 N N . LYS B 1 60 ? 15.347 -20.634 -2.119 1 97.38 60 LYS B N 1
ATOM 1449 C CA . LYS B 1 60 ? 14.761 -20.914 -0.812 1 97.38 60 LYS B CA 1
ATOM 1450 C C . LYS B 1 60 ? 13.681 -19.894 -0.464 1 97.38 60 LYS B C 1
ATOM 1452 O O . LYS B 1 60 ? 12.604 -20.26 0.012 1 97.38 60 LYS B O 1
ATOM 1457 N N . LYS B 1 61 ? 13.981 -18.644 -0.706 1 97.8 61 LYS B N 1
ATOM 1458 C CA . LYS B 1 61 ? 13.019 -17.581 -0.429 1 97.8 61 LYS B CA 1
ATOM 1459 C C . LYS B 1 61 ? 11.793 -17.7 -1.33 1 97.8 61 LYS B C 1
ATOM 1461 O O . LYS B 1 61 ? 10.658 -17.61 -0.858 1 97.8 61 LYS B O 1
ATOM 1466 N N . ALA B 1 62 ? 12.07 -17.917 -2.622 1 97.1 62 ALA B N 1
ATOM 1467 C CA . ALA B 1 62 ? 10.972 -18.078 -3.572 1 97.1 62 ALA B CA 1
ATOM 1468 C C . ALA B 1 62 ? 10.072 -19.245 -3.176 1 97.1 62 ALA B C 1
ATOM 1470 O O . ALA B 1 62 ? 8.845 -19.12 -3.181 1 97.1 62 ALA B O 1
ATOM 1471 N N . TRP B 1 63 ? 10.636 -20.288 -2.825 1 94.48 63 TRP B N 1
ATOM 1472 C CA . TRP B 1 63 ? 9.87 -21.481 -2.477 1 94.48 63 TRP B CA 1
ATOM 1473 C C . TRP B 1 63 ? 9.086 -21.266 -1.186 1 94.48 63 TRP B C 1
ATOM 1475 O O . TRP B 1 63 ? 7.932 -21.686 -1.076 1 94.48 63 TRP B O 1
ATOM 1485 N N . LYS B 1 64 ? 9.701 -20.633 -0.247 1 96.29 64 LYS B N 1
ATOM 1486 C CA . LYS B 1 64 ? 8.995 -20.316 0.991 1 96.29 64 LYS B CA 1
ATOM 1487 C C . LYS B 1 64 ? 7.76 -19.462 0.716 1 96.29 64 LYS B C 1
ATOM 1489 O O . LYS B 1 64 ? 6.688 -19.717 1.27 1 96.29 64 LYS B O 1
ATOM 1494 N N . ILE B 1 65 ? 7.947 -18.449 -0.092 1 96.23 65 ILE B N 1
ATOM 1495 C CA . ILE B 1 65 ? 6.854 -17.558 -0.466 1 96.23 65 ILE B CA 1
ATOM 1496 C C . ILE B 1 65 ? 5.739 -18.361 -1.131 1 96.23 65 ILE B C 1
ATOM 1498 O O . ILE B 1 65 ? 4.562 -18.192 -0.803 1 96.23 65 ILE B O 1
ATOM 1502 N N . ILE B 1 66 ? 6.07 -19.244 -2.034 1 95.64 66 ILE B N 1
ATOM 1503 C CA . ILE B 1 66 ? 5.108 -20.06 -2.766 1 95.64 66 ILE B CA 1
ATOM 1504 C C . ILE B 1 66 ? 4.362 -20.973 -1.795 1 95.64 66 ILE B C 1
ATOM 1506 O O . ILE B 1 66 ? 3.14 -21.115 -1.881 1 95.64 66 ILE B O 1
ATOM 1510 N N . GLU B 1 67 ? 5.093 -21.553 -0.907 1 93.79 67 GLU B N 1
ATOM 1511 C CA . GLU B 1 67 ? 4.473 -22.433 0.079 1 93.79 67 GLU B CA 1
ATOM 1512 C C . GLU B 1 67 ? 3.479 -21.671 0.951 1 93.79 67 GLU B C 1
ATOM 1514 O O . GLU B 1 67 ? 2.404 -22.184 1.27 1 93.79 67 GLU B O 1
ATOM 1519 N N . GLU B 1 68 ? 3.885 -20.53 1.33 1 93.54 68 GLU B N 1
ATOM 1520 C CA . GLU B 1 68 ? 2.975 -19.684 2.097 1 93.54 68 GLU B CA 1
ATOM 1521 C C . GLU B 1 68 ? 1.706 -19.38 1.306 1 93.54 68 GLU B C 1
ATOM 1523 O O . GLU B 1 68 ? 0.601 -19.435 1.85 1 93.54 68 GLU B O 1
ATOM 1528 N N . MET B 1 69 ? 1.868 -19.09 0.038 1 94.49 69 MET B N 1
ATOM 1529 C CA . MET B 1 69 ? 0.71 -18.801 -0.802 1 94.49 69 MET B CA 1
ATOM 1530 C C . MET B 1 69 ? -0.157 -20.043 -0.979 1 94.49 69 MET B C 1
ATOM 1532 O O . MET B 1 69 ? -1.386 -19.956 -0.957 1 94.49 69 MET B O 1
ATOM 1536 N N . ASN B 1 70 ? 0.498 -21.176 -1.204 1 93.75 70 ASN B N 1
ATOM 1537 C CA . ASN B 1 70 ? -0.246 -22.421 -1.363 1 93.75 70 ASN B CA 1
ATOM 1538 C C . ASN B 1 70 ? -1.134 -22.702 -0.154 1 93.75 70 ASN B C 1
ATOM 1540 O O . ASN B 1 70 ? -2.238 -23.231 -0.299 1 93.75 70 ASN B O 1
ATOM 1544 N N . SER B 1 71 ? -0.685 -22.329 0.973 1 91.02 71 SER B N 1
ATOM 1545 C CA . SER B 1 71 ? -1.402 -22.628 2.208 1 91.02 71 SER B CA 1
ATOM 1546 C C . SER B 1 71 ? -2.643 -21.754 2.352 1 91.02 71 SER B C 1
ATOM 1548 O O . SER B 1 71 ? -3.512 -22.033 3.181 1 91.02 71 SER B O 1
ATOM 1550 N N . MET B 1 72 ? -2.816 -20.767 1.511 1 89.75 72 MET B N 1
ATOM 1551 C CA . MET B 1 72 ? -3.948 -19.847 1.575 1 89.75 72 MET B CA 1
ATOM 1552 C C . MET B 1 72 ? -5.167 -20.433 0.872 1 89.75 72 MET B C 1
ATOM 1554 O O . MET B 1 72 ? -6.282 -19.931 1.031 1 89.75 72 MET B O 1
ATOM 1558 N N . PHE B 1 73 ? -4.966 -21.429 0.116 1 90.61 73 PHE B N 1
ATOM 1559 C CA . PHE B 1 73 ? -6.029 -21.949 -0.736 1 90.61 73 PHE B CA 1
ATOM 1560 C C . PHE B 1 73 ? -6.185 -23.454 -0.55 1 90.61 73 PHE B C 1
ATOM 1562 O O . PHE B 1 73 ? -5.258 -24.128 -0.098 1 90.61 73 PHE B O 1
ATOM 1569 N N . ASP B 1 74 ? -7.363 -23.914 -0.944 1 91.23 74 ASP B N 1
ATOM 1570 C CA . ASP B 1 74 ? -7.627 -25.346 -0.848 1 91.23 74 ASP B CA 1
ATOM 1571 C C . ASP B 1 74 ? -6.788 -26.128 -1.856 1 91.23 74 ASP B C 1
ATOM 1573 O O . ASP B 1 74 ? -6.38 -27.259 -1.587 1 91.23 74 ASP B O 1
ATOM 1577 N N . GLU B 1 75 ? -6.625 -25.576 -3.001 1 93.75 75 GLU B N 1
ATOM 1578 C CA . GLU B 1 75 ? -5.748 -26.122 -4.033 1 93.75 75 GLU B CA 1
ATOM 1579 C C . GLU B 1 75 ? -4.482 -25.283 -4.181 1 93.75 75 GLU B C 1
ATOM 1581 O O . GLU B 1 75 ? -4.539 -24.052 -4.145 1 93.75 75 GLU B O 1
ATOM 1586 N N . PRO B 1 76 ? -3.408 -25.969 -4.362 1 95.18 76 PRO B N 1
ATOM 1587 C CA . PRO B 1 76 ? -2.172 -25.196 -4.508 1 95.18 76 PRO B CA 1
ATOM 1588 C C . PRO B 1 76 ? -2.181 -24.296 -5.741 1 95.18 76 PRO B C 1
ATOM 1590 O O . PRO B 1 76 ? -2.831 -24.616 -6.739 1 95.18 76 PRO B O 1
ATOM 1593 N N . LEU B 1 77 ? -1.448 -23.207 -5.646 1 96.42 77 LEU B N 1
ATOM 1594 C CA . LEU B 1 77 ? -1.317 -22.278 -6.762 1 96.42 77 LEU B CA 1
ATOM 1595 C C . LEU B 1 77 ? -0.28 -22.774 -7.764 1 96.42 77 LEU B C 1
ATOM 1597 O O . LEU B 1 77 ? -0.343 -22.435 -8.948 1 96.42 77 LEU B O 1
ATOM 1601 N N . LEU B 1 78 ? 0.704 -23.474 -7.254 1 95.1 78 LEU B N 1
ATOM 1602 C CA . LEU B 1 78 ? 1.856 -23.945 -8.014 1 95.1 78 LEU B CA 1
ATOM 1603 C C . LEU B 1 78 ? 2.222 -25.372 -7.619 1 95.1 78 LEU B C 1
ATOM 1605 O O . LEU B 1 78 ? 2.188 -25.722 -6.437 1 95.1 78 LEU B O 1
ATOM 1609 N N . VAL B 1 79 ? 2.553 -26.218 -8.636 1 90.33 79 VAL B N 1
ATOM 1610 C CA . VAL B 1 79 ? 2.979 -27.586 -8.358 1 90.33 79 VAL B CA 1
ATOM 1611 C C . VAL B 1 79 ? 4.287 -27.879 -9.089 1 90.33 79 VAL B C 1
ATOM 1613 O O . VAL B 1 79 ? 4.569 -27.285 -10.133 1 90.33 79 VAL B O 1
ATOM 1616 N N . LYS B 1 80 ? 4.989 -28.747 -8.471 1 87.19 80 LYS B N 1
ATOM 1617 C CA . LYS B 1 80 ? 6.187 -29.258 -9.132 1 87.19 80 LYS B CA 1
ATOM 1618 C C . LYS B 1 80 ? 5.843 -30.391 -10.095 1 87.19 80 LYS B C 1
ATOM 1620 O O . LYS B 1 80 ? 4.991 -31.229 -9.795 1 87.19 80 LYS B O 1
ATOM 1625 N N . VAL B 1 81 ? 6.268 -30.288 -11.3 1 79.41 81 VAL B N 1
ATOM 1626 C CA . VAL B 1 81 ? 6.07 -31.359 -12.27 1 79.41 81 VAL B CA 1
ATOM 1627 C C . VAL B 1 81 ? 7.393 -32.08 -12.521 1 79.41 81 VAL B C 1
ATOM 1629 O O . VAL B 1 81 ? 8.44 -31.442 -12.649 1 79.41 81 VAL B O 1
ATOM 1632 N N . THR B 1 82 ? 7.384 -33.335 -12.153 1 71.44 82 THR B N 1
ATOM 1633 C CA . THR B 1 82 ? 8.571 -34.159 -12.35 1 71.44 82 THR B CA 1
ATOM 1634 C C . THR B 1 82 ? 8.792 -34.443 -13.832 1 71.44 82 THR B C 1
ATOM 1636 O O . THR B 1 82 ? 7.854 -34.797 -14.549 1 71.44 82 THR B O 1
ATOM 1639 N N . GLY B 1 83 ? 9.311 -33.653 -14.646 1 59.28 83 GLY B N 1
ATOM 1640 C CA . GLY B 1 83 ? 9.58 -34.037 -16.022 1 59.28 83 GLY B CA 1
ATOM 1641 C C . GLY B 1 83 ? 10.577 -35.174 -16.141 1 59.28 83 GLY B C 1
ATOM 1642 O O . GLY B 1 83 ? 11.301 -35.473 -15.189 1 59.28 83 GLY B O 1
ATOM 1643 N N . GLY B 1 84 ? 10.254 -36.291 -16.928 1 58.09 84 GLY B N 1
ATOM 1644 C CA . GLY B 1 84 ? 11.197 -37.284 -17.417 1 58.09 84 GLY B CA 1
ATOM 1645 C C . GLY B 1 84 ? 12.563 -36.705 -17.732 1 58.09 84 GLY B C 1
ATOM 1646 O O . GLY B 1 84 ? 13.023 -35.782 -17.057 1 58.09 84 GLY B O 1
ATOM 1647 N N . LYS B 1 85 ? 13.027 -36.89 -18.943 1 57.32 85 LYS B N 1
ATOM 1648 C CA . LYS B 1 85 ? 14.363 -36.558 -19.429 1 57.32 85 LYS B CA 1
ATOM 1649 C C . LYS B 1 85 ? 14.635 -35.061 -19.31 1 57.32 85 LYS B C 1
ATOM 1651 O O . LYS B 1 85 ? 15.786 -34.626 -19.387 1 57.32 85 LYS B O 1
ATOM 1656 N N . SER B 1 86 ? 13.622 -34.147 -19.473 1 56.46 86 SER B N 1
ATOM 1657 C CA . SER B 1 86 ? 13.916 -32.726 -19.626 1 56.46 86 SER B CA 1
ATOM 1658 C C . SER B 1 86 ? 13.883 -32.007 -18.281 1 56.46 86 SER B C 1
ATOM 1660 O O . SER B 1 86 ? 13.923 -30.776 -18.229 1 56.46 86 SER B O 1
ATOM 1662 N N . GLY B 1 87 ? 14.156 -32.561 -17.083 1 57.93 87 GLY B N 1
ATOM 1663 C CA . GLY B 1 87 ? 14.297 -32.024 -15.739 1 57.93 87 GLY B CA 1
ATOM 1664 C C . GLY B 1 87 ? 12.995 -31.498 -15.166 1 57.93 87 GLY B C 1
ATOM 1665 O O . GLY B 1 87 ? 12.025 -31.297 -15.9 1 57.93 87 GLY B O 1
ATOM 1666 N N . GLY B 1 88 ? 12.424 -31.775 -13.987 1 69.14 88 GLY B N 1
ATOM 1667 C CA . GLY B 1 88 ? 11.256 -31.395 -13.209 1 69.14 88 GLY B CA 1
ATOM 1668 C C . GLY B 1 88 ? 11.033 -29.895 -13.161 1 69.14 88 GLY B C 1
ATOM 1669 O O . GLY B 1 88 ? 11.963 -29.117 -13.383 1 69.14 88 GLY B O 1
ATOM 1670 N N . GLY B 1 89 ? 9.946 -29.249 -13.705 1 85.43 89 GLY B N 1
ATOM 1671 C CA . GLY B 1 89 ? 9.605 -27.836 -13.664 1 85.43 89 GLY B CA 1
ATOM 1672 C C . GLY B 1 89 ? 8.47 -27.524 -12.707 1 85.43 89 GLY B C 1
ATOM 1673 O O . GLY B 1 89 ? 8.207 -28.289 -11.777 1 85.43 89 GLY B O 1
ATOM 1674 N N . SER B 1 90 ? 8.158 -26.297 -12.606 1 91.16 90 SER B N 1
ATOM 1675 C CA . SER B 1 90 ? 7.015 -25.831 -11.828 1 91.16 90 SER B CA 1
ATOM 1676 C C . SER B 1 90 ? 5.996 -25.12 -12.712 1 91.16 90 SER B C 1
ATOM 1678 O O . SER B 1 90 ? 6.369 -24.371 -13.619 1 91.16 90 SER B O 1
ATOM 1680 N N . VAL B 1 91 ? 4.767 -25.519 -12.518 1 92.66 91 VAL B N 1
ATOM 1681 C CA . VAL B 1 91 ? 3.708 -24.907 -13.313 1 92.66 91 VAL B CA 1
ATOM 1682 C C . VAL B 1 91 ? 2.604 -24.39 -12.392 1 92.66 91 VAL B C 1
ATOM 1684 O O . VAL B 1 91 ? 2.358 -24.961 -11.327 1 92.66 91 VAL B O 1
ATOM 1687 N N . LEU B 1 92 ? 1.986 -23.355 -12.832 1 96.51 92 LEU B N 1
ATOM 1688 C CA . LEU B 1 92 ? 0.806 -22.884 -12.115 1 96.51 92 LEU B CA 1
ATOM 1689 C C . LEU B 1 92 ? -0.374 -23.826 -12.333 1 96.51 92 LEU B C 1
ATOM 1691 O O . LEU B 1 92 ? -0.578 -24.326 -13.441 1 96.51 92 LEU B O 1
ATOM 1695 N N . THR B 1 93 ? -1.136 -24.041 -11.315 1 96.11 93 THR B N 1
ATOM 1696 C CA . THR B 1 93 ? -2.402 -24.758 -11.43 1 96.11 93 THR B CA 1
ATOM 1697 C C . THR B 1 93 ? -3.493 -23.844 -11.98 1 96.11 93 THR B C 1
ATOM 1699 O O . THR B 1 93 ? -3.252 -22.661 -12.23 1 96.11 93 THR B O 1
ATOM 1702 N N . GLU B 1 94 ? -4.668 -24.416 -12.206 1 95.84 94 GLU B N 1
ATOM 1703 C CA . GLU B 1 94 ? -5.811 -23.596 -12.597 1 95.84 94 GLU B CA 1
ATOM 1704 C C . GLU B 1 94 ? -6.105 -22.524 -11.552 1 95.84 94 GLU B C 1
ATOM 1706 O O . GLU B 1 94 ? -6.418 -21.383 -11.896 1 95.84 94 GLU B O 1
ATOM 1711 N N . GLN B 1 95 ? -5.958 -22.882 -10.31 1 95.36 95 GLN B N 1
ATOM 1712 C CA . GLN B 1 95 ? -6.16 -21.94 -9.214 1 95.36 95 GLN B CA 1
ATOM 1713 C C . GLN B 1 95 ? -5.128 -20.817 -9.257 1 95.36 95 GLN B C 1
ATOM 1715 O O . GLN B 1 95 ? -5.463 -19.65 -9.042 1 95.36 95 GLN B O 1
ATOM 1720 N N . GLY B 1 96 ? -3.865 -21.203 -9.498 1 96.32 96 GLY B N 1
ATOM 1721 C CA . GLY B 1 96 ? -2.81 -20.209 -9.617 1 96.32 96 GLY B CA 1
ATOM 1722 C C . GLY B 1 96 ? -3.062 -19.201 -10.723 1 96.32 96 GLY B C 1
ATOM 1723 O O . GLY B 1 96 ? -2.887 -17.997 -10.524 1 96.32 96 GLY B O 1
ATOM 1724 N N . LEU B 1 97 ? -3.53 -19.719 -11.838 1 96.95 97 LEU B N 1
ATOM 1725 C CA . LEU B 1 97 ? -3.823 -18.857 -12.978 1 96.95 97 LEU B CA 1
ATOM 1726 C C . LEU B 1 97 ? -5.004 -17.941 -12.677 1 96.95 97 LEU B C 1
ATOM 1728 O O . LEU B 1 97 ? -4.998 -16.768 -13.058 1 96.95 97 LEU B O 1
ATOM 1732 N N . LYS B 1 98 ? -5.956 -18.453 -12.002 1 94.98 98 LYS B N 1
ATOM 1733 C CA . LYS B 1 98 ? -7.132 -17.672 -11.631 1 94.98 98 LYS B CA 1
ATOM 1734 C C . LYS B 1 98 ? -6.761 -16.538 -10.68 1 94.98 98 LYS B C 1
ATOM 1736 O O . LYS B 1 98 ? -7.234 -15.41 -10.836 1 94.98 98 LYS B O 1
ATOM 1741 N N . VAL B 1 99 ? -5.921 -16.849 -9.739 1 94.42 99 VAL B N 1
ATOM 1742 C CA . VAL B 1 99 ? -5.516 -15.852 -8.753 1 94.42 99 VAL B CA 1
ATOM 1743 C C . VAL B 1 99 ? -4.763 -14.718 -9.445 1 94.42 99 VAL B C 1
ATOM 1745 O O . VAL B 1 99 ? -5.029 -13.542 -9.19 1 94.42 99 VAL B O 1
ATOM 1748 N N . VAL B 1 100 ? -3.851 -15.047 -10.308 1 96.94 100 VAL B N 1
ATOM 1749 C CA . VAL B 1 100 ? -3.081 -14.046 -11.039 1 96.94 100 VAL B CA 1
ATOM 1750 C C . VAL B 1 100 ? -4.02 -13.189 -11.886 1 96.94 100 VAL B C 1
ATOM 1752 O O . VAL B 1 100 ? -3.925 -11.96 -11.879 1 96.94 100 VAL B O 1
ATOM 1755 N N . LYS B 1 101 ? -4.904 -13.859 -12.567 1 96.52 101 LYS B N 1
ATOM 1756 C CA . LYS B 1 101 ? -5.851 -13.159 -13.43 1 96.52 101 LYS B CA 1
ATOM 1757 C C . LYS B 1 101 ? -6.719 -12.195 -12.626 1 96.52 101 LYS B C 1
ATOM 1759 O O . LYS B 1 101 ? -6.913 -11.045 -13.026 1 96.52 101 LYS B O 1
ATOM 1764 N N . ASN B 1 102 ? -7.254 -12.632 -11.536 1 93.59 102 ASN B N 1
ATOM 1765 C CA . ASN B 1 102 ? -8.123 -11.81 -10.7 1 93.59 102 ASN B CA 1
ATOM 1766 C C . ASN B 1 102 ? -7.366 -10.633 -10.092 1 93.59 102 ASN B C 1
ATOM 1768 O O . ASN B 1 102 ? -7.887 -9.518 -10.033 1 93.59 102 ASN B O 1
ATOM 1772 N N . TYR B 1 103 ? -6.193 -10.913 -9.629 1 95.4 103 TYR B N 1
ATOM 1773 C CA . TYR B 1 103 ? -5.381 -9.841 -9.065 1 95.4 103 TYR B CA 1
ATOM 1774 C C . TYR B 1 103 ? -5.156 -8.732 -10.086 1 95.4 103 TYR B C 1
ATOM 1776 O O . TYR B 1 103 ? -5.351 -7.552 -9.784 1 95.4 103 TYR B O 1
ATOM 1784 N N . ARG B 1 104 ? -4.787 -9.093 -11.281 1 96.25 104 ARG B N 1
ATOM 1785 C CA . ARG B 1 104 ? -4.482 -8.113 -12.318 1 96.25 104 ARG B CA 1
ATOM 1786 C C . ARG B 1 104 ? -5.74 -7.373 -12.759 1 96.25 104 ARG B C 1
ATOM 1788 O O . ARG B 1 104 ? -5.684 -6.19 -13.1 1 96.25 104 ARG B O 1
ATOM 1795 N N . ALA B 1 105 ? -6.826 -8.072 -12.757 1 94.99 105 ALA B N 1
ATOM 1796 C CA . ALA B 1 105 ? -8.088 -7.412 -13.082 1 94.99 105 ALA B CA 1
ATOM 1797 C C . ALA B 1 105 ? -8.412 -6.32 -12.068 1 94.99 105 ALA B C 1
ATOM 1799 O O . ALA B 1 105 ? -8.795 -5.209 -12.443 1 94.99 105 ALA B O 1
ATOM 1800 N N . ILE B 1 106 ? -8.234 -6.619 -10.808 1 93.56 106 ILE B N 1
ATOM 1801 C CA . ILE B 1 106 ? -8.486 -5.641 -9.755 1 93.56 106 ILE B CA 1
ATOM 1802 C C . ILE B 1 106 ? -7.495 -4.485 -9.876 1 93.56 106 ILE B C 1
ATOM 1804 O O . ILE B 1 106 ? -7.87 -3.32 -9.728 1 93.56 106 ILE B O 1
ATOM 1808 N N . GLU B 1 107 ? -6.269 -4.822 -10.106 1 94.68 107 GLU B N 1
ATOM 1809 C CA . GLU B 1 107 ? -5.231 -3.81 -10.272 1 94.68 107 GLU B CA 1
ATOM 1810 C C . GLU B 1 107 ? -5.604 -2.811 -11.365 1 94.68 107 GLU B C 1
ATOM 1812 O O . GLU B 1 107 ? -5.451 -1.601 -11.186 1 94.68 107 GLU B O 1
ATOM 1817 N N . ARG B 1 108 ? -6.078 -3.307 -12.494 1 94.42 108 ARG B N 1
ATOM 1818 C CA . ARG B 1 108 ? -6.467 -2.453 -13.613 1 94.42 108 ARG B CA 1
ATOM 1819 C C . ARG B 1 108 ? -7.629 -1.544 -13.229 1 94.42 108 ARG B C 1
ATOM 1821 O O . ARG B 1 108 ? -7.625 -0.354 -13.552 1 94.42 108 ARG B O 1
ATOM 1828 N N . GLU B 1 109 ? -8.561 -2.084 -12.581 1 94.02 109 GLU B N 1
ATOM 1829 C CA . GLU B 1 109 ? -9.728 -1.299 -12.188 1 94.02 109 GLU B CA 1
ATOM 1830 C C . GLU B 1 109 ? -9.363 -0.254 -11.138 1 94.02 109 GLU B C 1
ATOM 1832 O O . GLU B 1 109 ? -9.902 0.854 -11.144 1 94.02 109 GLU B O 1
ATOM 1837 N N . LEU B 1 110 ? -8.541 -0.691 -10.248 1 92.86 110 LEU B N 1
ATOM 1838 C CA . LEU B 1 110 ? -8.056 0.248 -9.241 1 92.86 110 LEU B CA 1
ATOM 1839 C C . LEU B 1 110 ? -7.315 1.41 -9.894 1 92.86 110 LEU B C 1
ATOM 1841 O O . LEU B 1 110 ? -7.503 2.566 -9.509 1 92.86 110 LEU B O 1
ATOM 1845 N N . LYS B 1 111 ? -6.496 1.123 -10.794 1 92.83 111 LYS B N 1
ATOM 1846 C CA . LYS B 1 111 ? -5.782 2.156 -11.54 1 92.83 111 LYS B CA 1
ATOM 1847 C C . LYS B 1 111 ? -6.754 3.154 -12.163 1 92.83 111 LYS B C 1
ATOM 1849 O O . LYS B 1 111 ? -6.579 4.367 -12.027 1 92.83 111 LYS B O 1
ATOM 1854 N N . ASP B 1 112 ? -7.719 2.634 -12.806 1 92.94 112 ASP B N 1
ATOM 1855 C CA . ASP B 1 112 ? -8.709 3.492 -13.449 1 92.94 112 ASP B CA 1
ATOM 1856 C C . ASP B 1 112 ? -9.416 4.378 -12.426 1 92.94 112 ASP B C 1
ATOM 1858 O O . ASP B 1 112 ? -9.651 5.561 -12.678 1 92.94 112 ASP B O 1
ATOM 1862 N N . PHE B 1 113 ? -9.734 3.739 -11.399 1 92.45 113 PHE B N 1
ATOM 1863 C CA . PHE B 1 113 ? -10.416 4.457 -10.329 1 92.45 113 PHE B CA 1
ATOM 1864 C C . PHE B 1 113 ? -9.551 5.597 -9.805 1 92.45 113 PHE B C 1
ATOM 1866 O O . PHE B 1 113 ? -10.011 6.737 -9.705 1 92.45 113 PHE B O 1
ATOM 1873 N N . LEU B 1 114 ? -8.266 5.383 -9.537 1 91.85 114 LEU B N 1
ATOM 1874 C CA . LEU B 1 114 ? -7.386 6.361 -8.906 1 91.85 114 LEU B CA 1
ATOM 1875 C C . LEU B 1 114 ? -6.969 7.439 -9.901 1 91.85 114 LEU B C 1
ATOM 1877 O O . LEU B 1 114 ? -6.769 8.595 -9.522 1 91.85 114 LEU B O 1
ATOM 1881 N N . VAL B 1 115 ? -6.847 7.112 -11.103 1 89.55 115 VAL B N 1
ATOM 1882 C CA . VAL B 1 115 ? -6.589 8.105 -12.14 1 89.55 115 VAL B CA 1
ATOM 1883 C C . VAL B 1 115 ? -7.727 9.122 -12.177 1 89.55 115 VAL B C 1
ATOM 1885 O O . VAL B 1 115 ? -7.487 10.329 -12.259 1 89.55 115 VAL B O 1
ATOM 1888 N N . GLY B 1 116 ? -8.952 8.583 -12.132 1 88.9 116 GLY B N 1
ATOM 1889 C CA . GLY B 1 116 ? -10.105 9.468 -12.078 1 88.9 116 GLY B CA 1
ATOM 1890 C C . GLY B 1 116 ? -10.076 10.413 -10.891 1 88.9 116 GLY B C 1
ATOM 1891 O O . GLY B 1 116 ? -10.4 11.595 -11.025 1 88.9 116 GLY B O 1
ATOM 1892 N N . LYS B 1 117 ? -9.636 9.887 -9.8 1 87.21 117 LYS B N 1
ATOM 1893 C CA . LYS B 1 117 ? -9.591 10.692 -8.583 1 87.21 117 LYS B CA 1
ATOM 1894 C C . LYS B 1 117 ? -8.494 11.75 -8.664 1 87.21 117 LYS B C 1
ATOM 1896 O O . LYS B 1 117 ? -8.675 12.877 -8.2 1 87.21 117 LYS B O 1
ATOM 1901 N N . SER B 1 118 ? -7.346 11.397 -9.11 1 84.88 118 SER B N 1
ATOM 1902 C CA . SER B 1 118 ? -6.235 12.329 -9.269 1 84.88 118 SER B CA 1
ATOM 1903 C C . SER B 1 118 ? -6.644 13.543 -10.097 1 84.88 118 SER B C 1
ATOM 1905 O O . SER B 1 118 ? -6.26 14.672 -9.786 1 84.88 118 SER B O 1
ATOM 1907 N N . GLU B 1 119 ? -7.315 13.34 -11.065 1 80.75 119 GLU B N 1
ATOM 1908 C CA . GLU B 1 119 ? -7.782 14.409 -11.942 1 80.75 119 GLU B CA 1
ATOM 1909 C C . GLU B 1 119 ? -8.734 15.349 -11.207 1 80.75 119 GLU B C 1
ATOM 1911 O O . GLU B 1 119 ? -8.71 16.562 -11.428 1 80.75 119 GLU B O 1
ATOM 1916 N N . GLN B 1 120 ? -9.47 14.797 -10.274 1 77.59 120 GLN B N 1
ATOM 1917 C CA . GLN B 1 120 ? -10.418 15.589 -9.496 1 77.59 120 GLN B CA 1
ATOM 1918 C C . GLN B 1 120 ? -9.698 16.436 -8.45 1 77.59 120 GLN B C 1
ATOM 1920 O O . GLN B 1 120 ? -10.097 17.572 -8.183 1 77.59 120 GLN B O 1
ATOM 1925 N N . LEU B 1 121 ? -8.671 15.887 -7.773 1 73.96 121 LEU B N 1
ATOM 1926 C CA . LEU B 1 121 ? -7.918 16.556 -6.718 1 73.96 121 LEU B CA 1
ATOM 1927 C C . LEU B 1 121 ? -7.138 17.743 -7.274 1 73.96 121 LEU B C 1
ATOM 1929 O O . LEU B 1 121 ? -7.053 18.792 -6.632 1 73.96 121 LEU B O 1
ATOM 1933 N N . PHE B 1 122 ? -6.528 17.634 -8.374 1 67 122 PHE B N 1
ATOM 1934 C CA . PHE B 1 122 ? -5.651 18.665 -8.916 1 67 122 PHE B CA 1
ATOM 1935 C C . PHE B 1 122 ? -6.442 19.668 -9.747 1 67 122 PHE B C 1
ATOM 1937 O O . PHE B 1 122 ? -6.009 20.807 -9.932 1 67 122 PHE B O 1
ATOM 1944 N N . LEU B 1 123 ? -7.485 19.223 -10.311 1 55.37 123 LEU B N 1
ATOM 1945 C CA . LEU B 1 123 ? -8.302 20.182 -11.048 1 55.37 123 LEU B CA 1
ATOM 1946 C C . LEU B 1 123 ? -9.072 21.087 -10.093 1 55.37 123 LEU B C 1
ATOM 1948 O O . LEU B 1 123 ? -9.525 22.166 -10.483 1 55.37 123 LEU B O 1
ATOM 1952 N N . GLU B 1 124 ? -9.236 20.626 -8.873 1 51.2 124 GLU B N 1
ATOM 1953 C CA . GLU B 1 124 ? -9.93 21.532 -7.963 1 51.2 124 GLU B CA 1
ATOM 1954 C C . GLU B 1 124 ? -8.94 22.365 -7.153 1 51.2 124 GLU B C 1
ATOM 1956 O O . GLU B 1 124 ? -7.853 21.893 -6.817 1 51.2 124 GLU B O 1
#

Sequence (248 aa):
MIKMDKKIPGEAYSDFIRARFWLTDGVNSYVGIGRVELLEKVHELGSINKAAQSMSMSYKKAWKIIEEMNSMFDEPLLVKVTGGKSGGGSVLTEQGLKVVKNYRAIERELKDFLVGKSEQLFLEMIKMDKKIPGEAYSDFIRARFWLTDGVNSYVGIGRVELLEKVHELGSINKAAQSMSMSYKKAWKIIEEMNSMFDEPLLVKVTGGKSGGGSVLTEQGLKVVKNYRAIERELKDFLVGKSEQLFLE

Secondary structure (DSSP, 8-state):
--------SSEESSSSEEEEEEEE-SSS-EE-HHHHHHHHHHHHHS-HHHHHHHTT--HHHHHHHHHHHHTTSSS-SEEEE--STT--EEEE-HHHHHHHHHHHHHHHHHHHHHHHHHHHHHH-/--------SSEESSSSEEEEEEEE-SSS-EE-HHHHHHHHHHHHHS-HHHHHHHTT--HHHHHHHHHHHHTTSSS-SEEEE--STT--EEEE-HHHHHHHHHHHHHHHHHHHHHHHHHHHHHH-

Solvent-accessible surface area (backbone atoms only — not comparable to full-atom values): 13594 Å² total; per-residue (Å²): 132,85,81,76,71,58,81,69,72,55,46,78,46,42,74,42,36,20,33,45,55,30,43,33,78,67,73,79,47,68,48,36,67,69,56,45,48,50,52,50,34,17,55,74,65,37,21,58,59,60,28,16,54,76,68,76,46,49,52,69,57,46,49,51,53,49,52,53,51,25,69,74,43,96,57,50,30,63,45,77,40,78,42,72,94,82,53,56,37,31,43,59,33,74,58,26,51,48,51,48,52,50,51,51,51,50,52,52,50,49,32,54,52,48,36,56,47,52,53,53,60,69,72,95,132,82,79,80,70,59,80,68,73,56,46,78,47,42,73,42,35,22,34,45,55,30,41,34,78,67,72,76,48,67,45,36,68,69,54,44,49,48,53,49,34,17,56,76,64,37,21,57,58,60,27,14,54,76,67,74,46,48,51,69,57,47,49,51,54,48,51,54,50,25,68,75,42,96,57,50,31,62,45,76,40,78,41,71,95,84,51,56,37,30,43,60,33,75,55,26,50,47,51,48,53,51,51,51,52,48,52,52,52,48,31,54,53,50,38,55,47,52,54,53,61,70,73,94

pLDDT: mean 87.46, std 15.17, range [25.3, 98.41]